Protein AF-0000000087478633 (afdb_homodimer)

pLDDT: mean 75.82, std 20.5, range [32.62, 98.19]

Organism: NCBI:txid62062

Secondary structure (DSSP, 8-state):
--HHHHHHHHHHHHHHHHHHHHHHHHHHH-----SHHHHHHHHHHTTTTS-SHHHHHHHH----TTTHHHHHHHHHHHHHHHHH-TTTS-HHHHHHHHHHHHHHHHS-HHHHHHHHHH--SSHHHHHHHHHHHHHHHHHHHHH-/--HHHHHHHHHHHHHHHHHHHHHHHHHHH-----SHHHHHHHHHHTTTTTHHHHHHHHHH----TTTHHHHHHHHHHHHHHHHH-TTTS-HHHHHHHHHHHHHHHHS-HHHHHHHHHH--SSHHHHHHHHHHHHHHHHHHHHH-

Sequence (288 aa):
MTGRDKDSEDWVARLAGLLQEETQKKSQLIRPQGLTNAFQTRVQGQMWTVDDKSRQDFLSLRYDTQKGARELGQRLDSAAKHWLRPDLRTAAQVEQCVAMDKFLSLLPKEAGAWVQKQQPRDMEEAISMAEHLSISAWRFLTWGMTGRDKDSEDWVARLAGLLQEETQKKSQLIRPQGLTNAFQTRVQGQMWTVDDKSRQDFLSLRYDTQKGARELGQRLDSAAKHWLRPDLRTAAQVEQCVAMDKFLSLLPKEAGAWVQKQQPRDMEEAISMAEHLSISAWRFLTWG

Structure (mmCIF, N/CA/C/O backbone):
data_AF-0000000087478633-model_v1
#
loop_
_entity.id
_entity.type
_entity.pdbx_description
1 polymer 'SCAN box domain-containing protein'
#
loop_
_atom_site.group_PDB
_atom_site.id
_atom_site.type_symbol
_atom_site.label_atom_id
_atom_site.label_alt_id
_atom_site.label_comp_id
_atom_site.label_asym_id
_atom_site.label_entity_id
_atom_site.label_seq_id
_atom_site.pdbx_PDB_ins_code
_atom_site.Cartn_x
_atom_site.Cartn_y
_atom_site.Cartn_z
_atom_site.occupancy
_atom_site.B_iso_or_equiv
_atom_site.auth_seq_id
_atom_site.auth_comp_id
_atom_site.auth_asym_id
_atom_site.auth_atom_id
_atom_site.pdbx_PDB_model_num
ATOM 1 N N . MET A 1 1 ? 32.156 19.516 7.059 1 33.47 1 MET A N 1
ATOM 2 C CA . MET A 1 1 ? 31.109 18.484 7.125 1 33.47 1 MET A CA 1
ATOM 3 C C . MET A 1 1 ? 30.141 18.766 8.266 1 33.47 1 MET A C 1
ATOM 5 O O . MET A 1 1 ? 29.219 17.969 8.516 1 33.47 1 MET A O 1
ATOM 9 N N . THR A 1 2 ? 30.484 19.516 9.227 1 48.25 2 THR A N 1
ATOM 10 C CA . THR A 1 2 ? 30.109 19.641 10.625 1 48.25 2 THR A CA 1
ATOM 11 C C . THR A 1 2 ? 28.797 20.406 10.766 1 48.25 2 THR A C 1
ATOM 13 O O . THR A 1 2 ? 27.984 20.109 11.656 1 48.25 2 THR A O 1
ATOM 16 N N . GLY A 1 3 ? 28.672 21.5 10.133 1 45.72 3 GLY A N 1
ATOM 17 C CA . GLY A 1 3 ? 27.672 22.516 10.43 1 45.72 3 GLY A CA 1
ATOM 18 C C . GLY A 1 3 ? 26.281 22.125 9.992 1 45.72 3 GLY A C 1
ATOM 19 O O . GLY A 1 3 ? 25.297 22.516 10.625 1 45.72 3 GLY A O 1
ATOM 20 N N . ARG A 1 4 ? 26.125 21.531 8.867 1 49.59 4 ARG A N 1
ATOM 21 C CA . ARG A 1 4 ? 24.812 21.234 8.305 1 49.59 4 ARG A CA 1
ATOM 22 C C . ARG A 1 4 ? 24.125 20.109 9.078 1 49.59 4 ARG A C 1
ATOM 24 O O . ARG A 1 4 ? 22.906 20.109 9.234 1 49.59 4 ARG A O 1
ATOM 31 N N . ASP A 1 5 ? 24.766 19.156 9.602 1 48.69 5 ASP A N 1
ATOM 32 C CA . ASP A 1 5 ? 24.219 18.031 10.359 1 48.69 5 ASP A CA 1
ATOM 33 C C . ASP A 1 5 ? 23.609 18.516 11.672 1 48.69 5 ASP A C 1
ATOM 35 O O . ASP A 1 5 ? 22.594 17.984 12.125 1 48.69 5 ASP A O 1
ATOM 39 N N . LYS A 1 6 ? 24.219 19.516 12.266 1 56.5 6 LYS A N 1
ATOM 40 C CA . LYS A 1 6 ? 23.781 20.047 13.555 1 56.5 6 LYS A CA 1
ATOM 41 C C . LYS A 1 6 ? 22.469 20.812 13.414 1 56.5 6 LYS A C 1
ATOM 43 O O . LYS A 1 6 ? 21.578 20.672 14.25 1 56.5 6 LYS A O 1
ATOM 48 N N . ASP A 1 7 ? 22.391 21.422 12.312 1 52.12 7 ASP A N 1
ATOM 49 C CA . ASP A 1 7 ? 21.188 22.203 12.031 1 52.12 7 ASP A CA 1
ATOM 50 C C . ASP A 1 7 ? 19.984 21.281 11.797 1 52.12 7 ASP A C 1
ATOM 52 O O . ASP A 1 7 ? 18.875 21.594 12.219 1 52.12 7 ASP A O 1
ATOM 56 N N . SER A 1 8 ? 20.281 20.109 11.312 1 52.75 8 SER A N 1
ATOM 57 C CA . SER A 1 8 ? 19.203 19.141 11.078 1 52.75 8 SER A CA 1
ATOM 58 C C . SER A 1 8 ? 18.734 18.516 12.391 1 52.75 8 SER A C 1
ATOM 60 O O . SER A 1 8 ? 17.531 18.297 12.586 1 52.75 8 SER A O 1
ATOM 62 N N . GLU A 1 9 ? 19.672 18.25 13.219 1 51.59 9 GLU A N 1
ATOM 63 C CA . GLU A 1 9 ? 19.344 17.688 14.523 1 51.59 9 GLU A CA 1
ATOM 64 C C . GLU A 1 9 ? 18.547 18.672 15.375 1 51.59 9 GLU A C 1
ATOM 66 O O . GLU A 1 9 ? 17.625 18.281 16.094 1 51.59 9 GLU A O 1
ATOM 71 N N . ASP A 1 10 ? 18.969 19.844 15.383 1 54.38 10 ASP A N 1
ATOM 72 C CA . ASP A 1 10 ? 18.281 20.875 16.156 1 54.38 10 ASP A CA 1
ATOM 73 C C . ASP A 1 10 ? 16.875 21.109 15.617 1 54.38 10 ASP A C 1
ATOM 75 O O . ASP A 1 10 ? 15.938 21.328 16.391 1 54.38 10 ASP A O 1
ATOM 79 N N . TRP A 1 11 ? 16.734 21 14.312 1 50.91 11 TRP A N 1
ATOM 80 C CA . TRP A 1 11 ? 15.414 21.109 13.695 1 50.91 11 TRP A CA 1
ATOM 81 C C . TRP A 1 11 ? 14.5 19.984 14.148 1 50.91 11 TRP A C 1
ATOM 83 O O . TRP A 1 11 ? 13.32 20.188 14.414 1 50.91 11 TRP A O 1
ATOM 93 N N . VAL A 1 12 ? 15.016 18.859 14.258 1 54.41 12 VAL A N 1
ATOM 94 C CA . VAL A 1 12 ? 14.266 17.688 14.703 1 54.41 12 VAL A CA 1
ATOM 95 C C . VAL A 1 12 ? 13.828 17.875 16.156 1 54.41 12 VAL A C 1
ATOM 97 O O . VAL A 1 12 ? 12.688 17.578 16.516 1 54.41 12 VAL A O 1
ATOM 100 N N . ALA A 1 13 ? 14.703 18.312 16.906 1 57.66 13 ALA A N 1
ATOM 101 C CA . ALA A 1 13 ? 14.398 18.531 18.312 1 57.66 13 ALA A CA 1
ATOM 102 C C . ALA A 1 13 ? 13.32 19.594 18.484 1 57.66 13 ALA A C 1
ATOM 104 O O . ALA A 1 13 ? 12.414 19.453 19.312 1 57.66 13 ALA A O 1
ATOM 105 N N . ARG A 1 14 ? 13.445 20.641 17.812 1 55.31 14 ARG A N 1
ATOM 106 C CA . ARG A 1 14 ? 12.477 21.719 17.906 1 55.31 14 ARG A CA 1
ATOM 107 C C . ARG A 1 14 ? 11.117 21.281 17.375 1 55.31 14 ARG A C 1
ATOM 109 O O . ARG A 1 14 ? 10.078 21.578 17.969 1 55.31 14 ARG A O 1
ATOM 116 N N . LEU A 1 15 ? 11.102 20.641 16.266 1 56.53 15 LEU A N 1
ATOM 117 C CA . LEU A 1 15 ? 9.867 20.094 15.734 1 56.53 15 LEU A CA 1
ATOM 118 C C . LEU A 1 15 ? 9.25 19.094 16.719 1 56.53 15 LEU A C 1
ATOM 120 O O . LEU A 1 15 ? 8.031 19.078 16.906 1 56.53 15 LEU A O 1
ATOM 124 N N . ALA A 1 16 ? 10.133 18.422 17.391 1 59.53 16 ALA A N 1
ATOM 125 C CA . ALA A 1 16 ? 9.664 17.531 18.453 1 59.53 16 ALA A CA 1
ATOM 126 C C . ALA A 1 16 ? 8.945 18.297 19.547 1 59.53 16 ALA A C 1
ATOM 128 O O . ALA A 1 16 ? 7.902 17.875 20.047 1 59.53 16 ALA A O 1
ATOM 129 N N . GLY A 1 17 ? 9.578 19.406 19.938 1 56.28 17 GLY A N 1
ATOM 130 C CA . GLY A 1 17 ? 8.93 20.234 20.938 1 56.28 17 GLY A CA 1
ATOM 131 C C . GLY A 1 17 ? 7.582 20.766 20.484 1 56.28 17 GLY A C 1
ATOM 132 O O . GLY A 1 17 ? 6.613 20.734 21.25 1 56.28 17 GLY A O 1
ATOM 133 N N . LEU A 1 18 ? 7.516 21.172 19.359 1 57.5 18 LEU A N 1
ATOM 134 C CA . LEU A 1 18 ? 6.285 21.719 18.812 1 57.5 18 LEU A CA 1
ATOM 135 C C . LEU A 1 18 ? 5.227 20.641 18.641 1 57.5 18 LEU A C 1
ATOM 137 O O . LEU A 1 18 ? 4.051 20.859 18.938 1 57.5 18 LEU A O 1
ATOM 141 N N . LEU A 1 19 ? 5.668 19.516 18.328 1 58.59 19 LEU A N 1
ATOM 142 C CA . LEU A 1 19 ? 4.797 18.359 18.156 1 58.59 19 LEU A CA 1
ATOM 143 C C . LEU A 1 19 ? 4.184 17.922 19.484 1 58.59 19 LEU A C 1
ATOM 145 O O . LEU A 1 19 ? 3.012 17.547 19.531 1 58.59 19 LEU A O 1
ATOM 149 N N . GLN A 1 20 ? 5.012 18.016 20.438 1 58.88 20 GLN A N 1
ATOM 150 C CA . GLN A 1 20 ? 4.535 17.703 21.781 1 58.88 20 GLN A CA 1
ATOM 151 C C . GLN A 1 20 ? 3.457 18.688 22.219 1 58.88 20 GLN A C 1
ATOM 153 O O . GLN A 1 20 ? 2.461 18.297 22.828 1 58.88 20 GLN A O 1
ATOM 158 N N . GLU A 1 21 ? 3.586 19.938 21.891 1 57.41 21 GLU A N 1
ATOM 159 C CA . GLU A 1 21 ? 2.607 20.953 22.266 1 57.41 21 GLU A CA 1
ATOM 160 C C . GLU A 1 21 ? 1.298 20.766 21.5 1 57.41 21 GLU A C 1
ATOM 162 O O . GLU A 1 21 ? 0.216 20.875 22.078 1 57.41 21 GLU A O 1
ATOM 167 N N . GLU A 1 22 ? 1.353 20.516 20.344 1 56.22 22 GLU A N 1
ATOM 168 C CA . GLU A 1 22 ? 0.146 20.359 19.531 1 56.22 22 GLU A CA 1
ATOM 169 C C . GLU A 1 22 ? -0.632 19.109 19.938 1 56.22 22 GLU A C 1
ATOM 171 O O . GLU A 1 22 ? -1.865 19.109 19.922 1 56.22 22 GLU A O 1
ATOM 176 N N . THR A 1 23 ? 0.045 18.016 20.203 1 56.75 23 THR A N 1
ATOM 177 C CA . THR A 1 23 ? -0.6 16.812 20.719 1 56.75 23 THR A CA 1
ATOM 178 C C . THR A 1 23 ? -1.382 17.141 21.984 1 56.75 23 THR A C 1
ATOM 180 O O . THR A 1 23 ? -2.479 16.609 22.203 1 56.75 23 THR A O 1
ATOM 183 N N . GLN A 1 24 ? -0.908 17.953 22.781 1 53.5 24 GLN A N 1
ATOM 184 C CA . GLN A 1 24 ? -1.543 18.344 24.031 1 53.5 24 GLN A CA 1
ATOM 185 C C . GLN A 1 24 ? -2.822 19.141 23.781 1 53.5 24 GLN A C 1
ATOM 187 O O . GLN A 1 24 ? -3.811 18.984 24.5 1 53.5 24 GLN A O 1
ATOM 192 N N . LYS A 1 25 ? -2.869 19.922 22.844 1 52.16 25 LYS A N 1
ATOM 193 C CA . LYS A 1 25 ? -4.062 20.719 22.562 1 52.16 25 LYS A CA 1
ATOM 194 C C . LYS A 1 25 ? -5.199 19.828 22.047 1 52.16 25 LYS A C 1
ATOM 196 O O . LYS A 1 25 ? -6.359 20.031 22.406 1 52.16 25 LYS A O 1
ATOM 201 N N . LYS A 1 26 ? -5 19.016 21.125 1 52.59 26 LYS A N 1
ATOM 202 C CA . LYS A 1 26 ? -6.043 18.156 20.562 1 52.59 26 LYS A CA 1
ATOM 203 C C . LYS A 1 26 ? -6.59 17.203 21.609 1 52.59 26 LYS A C 1
ATOM 205 O O . LYS A 1 26 ? -7.773 16.859 21.594 1 52.59 26 LYS A O 1
ATOM 210 N N . SER A 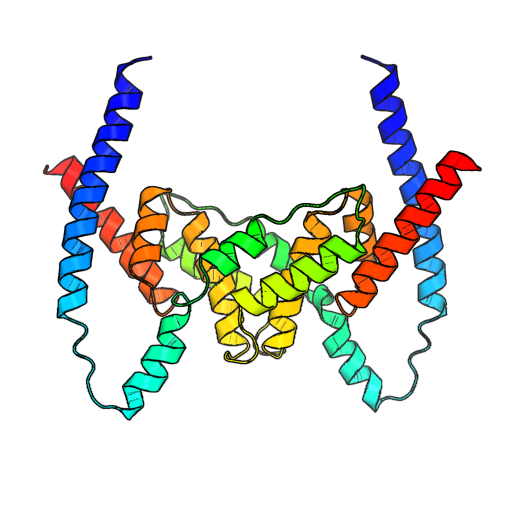1 27 ? -5.793 16.656 22.438 1 50.19 27 SER A N 1
ATOM 211 C CA . SER A 1 27 ? -6.289 15.805 23.516 1 50.19 27 SER A CA 1
ATOM 212 C C . SER A 1 27 ? -7.367 16.516 24.328 1 50.19 27 SER A C 1
ATOM 214 O O . SER A 1 27 ? -8.25 15.859 24.891 1 50.19 27 SER A O 1
ATOM 216 N N . GLN A 1 28 ? -7.336 17.797 24.359 1 45.91 28 GLN A N 1
ATOM 217 C CA . GLN A 1 28 ? -8.328 18.531 25.141 1 45.91 28 GLN A CA 1
ATOM 218 C C . GLN A 1 28 ? -9.617 18.719 24.344 1 45.91 28 GLN A C 1
ATOM 220 O O . GLN A 1 28 ? -10.695 18.844 24.938 1 45.91 28 GLN A O 1
ATOM 225 N N . LEU A 1 29 ? -9.523 18.875 23.078 1 42.16 29 LEU A N 1
ATOM 226 C CA . LEU A 1 29 ? -10.711 19.172 22.281 1 42.16 29 LEU A CA 1
ATOM 227 C C . LEU A 1 29 ? -11.555 17.922 22.078 1 42.16 29 LEU A C 1
ATOM 229 O O . LEU A 1 29 ? -12.672 18 21.562 1 42.16 29 LEU A O 1
ATOM 233 N N . ILE A 1 30 ? -10.969 16.844 22.031 1 43.5 30 ILE A N 1
ATOM 234 C CA . ILE A 1 30 ? -11.812 15.695 21.75 1 43.5 30 ILE A CA 1
ATOM 235 C C . ILE A 1 30 ? -12.664 15.367 22.984 1 43.5 30 ILE A C 1
ATOM 237 O O . ILE A 1 30 ? -12.172 14.766 23.938 1 43.5 30 ILE A O 1
ATOM 241 N N . ARG A 1 31 ? -13.562 16.234 23.328 1 37.38 31 ARG A N 1
ATOM 242 C CA . ARG A 1 31 ? -14.648 15.812 24.203 1 37.38 31 ARG A CA 1
ATOM 243 C C . ARG A 1 31 ? -15.516 14.758 23.516 1 37.38 31 ARG A C 1
ATOM 245 O O . ARG A 1 31 ? -16.047 14.992 22.422 1 37.38 31 ARG A O 1
ATOM 252 N N . PRO A 1 32 ? -15.375 13.352 23.797 1 39.88 32 PRO A N 1
ATOM 253 C CA . PRO A 1 32 ? -16.359 12.391 23.297 1 39.88 32 PRO A CA 1
ATOM 254 C C . PRO A 1 32 ? -17.797 12.828 23.562 1 39.88 32 PRO A C 1
ATOM 256 O O . PRO A 1 32 ? -18.172 13.07 24.703 1 39.88 32 PRO A O 1
ATOM 259 N N . GLN A 1 33 ? -18.469 13.555 22.781 1 40.56 33 GLN A N 1
ATOM 260 C CA . GLN A 1 33 ? -19.906 13.602 23.016 1 40.56 33 GLN A CA 1
ATOM 261 C C . GLN A 1 33 ? -20.469 12.211 23.297 1 40.56 33 GLN A C 1
ATOM 263 O O . GLN A 1 33 ? -19.734 11.227 23.281 1 40.56 33 GLN A O 1
ATOM 268 N N . GLY A 1 34 ? -22 11.867 22.766 1 40.31 34 GLY A N 1
ATOM 269 C CA . GLY A 1 34 ? -22.844 10.719 23.094 1 40.31 34 GLY A CA 1
ATOM 270 C C . GLY A 1 34 ? -22.25 9.398 22.641 1 40.31 34 GLY A C 1
ATOM 271 O O . GLY A 1 34 ? -21.344 9.375 21.812 1 40.31 34 GLY A O 1
ATOM 272 N N . LEU A 1 35 ? -22.594 8.219 23.375 1 40.56 35 LEU A N 1
ATOM 273 C CA . LEU A 1 35 ? -22.219 6.812 23.297 1 40.56 35 LEU A CA 1
ATOM 274 C C . LEU A 1 35 ? -22.25 6.332 21.844 1 40.56 35 LEU A C 1
ATOM 276 O O . LEU A 1 35 ? -21.438 5.496 21.453 1 40.56 35 LEU A O 1
ATOM 280 N N . THR A 1 36 ? -23.375 6.551 21.172 1 45.41 36 THR A N 1
ATOM 281 C CA . THR A 1 36 ? -23.641 6.02 19.844 1 45.41 36 THR A CA 1
ATOM 282 C C . THR A 1 36 ? -22.609 6.5 18.828 1 45.41 36 THR A C 1
ATOM 284 O O . THR A 1 36 ? -22.188 5.75 17.953 1 45.41 36 THR A O 1
ATOM 287 N N . ASN A 1 37 ? -22.266 7.734 18.812 1 43.47 37 ASN A N 1
ATOM 288 C CA . ASN A 1 37 ? -21.312 8.359 17.922 1 43.47 37 ASN A CA 1
ATOM 289 C C . ASN A 1 37 ? -19.875 7.973 18.266 1 43.47 37 ASN A C 1
ATOM 291 O O . ASN A 1 37 ? -18.953 8.25 17.5 1 43.47 37 ASN A O 1
ATOM 295 N N . ALA A 1 38 ? -19.656 7.559 19.453 1 42.28 38 ALA A N 1
ATOM 296 C CA . ALA A 1 38 ? -18.359 7.121 19.969 1 42.28 38 ALA A CA 1
ATOM 297 C C . ALA A 1 38 ? -17.922 5.836 19.281 1 42.28 38 ALA A C 1
ATOM 299 O O . ALA A 1 38 ? -16.719 5.648 19.016 1 42.28 38 ALA A O 1
ATOM 300 N N . PHE A 1 39 ? -18.859 4.859 19.234 1 45.09 39 PHE A N 1
ATOM 301 C CA . PHE A 1 39 ? -18.5 3.627 18.547 1 45.09 39 PHE A CA 1
ATOM 302 C C . PHE A 1 39 ? -18.062 3.918 17.109 1 45.09 39 PHE A C 1
ATOM 304 O O . PHE A 1 39 ? -17.109 3.309 16.609 1 45.09 39 PHE A O 1
ATOM 311 N N . GLN A 1 40 ? -18.922 4.699 16.422 1 48.69 40 GLN A N 1
ATOM 312 C CA . GLN A 1 40 ? -18.578 5.023 15.039 1 48.69 40 GLN A CA 1
ATOM 313 C C . GLN A 1 40 ? -17.234 5.762 14.969 1 48.69 40 GLN A C 1
ATOM 315 O O . GLN A 1 40 ? -16.438 5.523 14.062 1 48.69 40 GLN A O 1
ATOM 320 N N . THR A 1 41 ? -17.078 6.707 15.844 1 48.34 41 THR A N 1
ATOM 321 C CA . THR A 1 41 ? -15.82 7.445 15.938 1 48.34 41 THR A CA 1
ATOM 322 C C . THR A 1 41 ? -14.664 6.504 16.25 1 48.34 41 THR A C 1
ATOM 324 O O . THR A 1 41 ? -13.547 6.699 15.758 1 48.34 41 THR A O 1
ATOM 327 N N . ARG A 1 42 ? -14.906 5.637 17.219 1 47.56 42 ARG A N 1
ATOM 328 C CA . ARG A 1 42 ? -13.828 4.695 17.516 1 47.56 42 ARG A CA 1
ATOM 329 C C . ARG A 1 42 ? -13.469 3.873 16.281 1 47.56 42 ARG A C 1
ATOM 331 O O . ARG A 1 42 ? -12.289 3.621 16.016 1 47.56 42 ARG A O 1
ATOM 338 N N . VAL A 1 43 ? -14.547 3.299 15.648 1 49.59 43 VAL A N 1
ATOM 339 C CA . VAL A 1 43 ? -14.281 2.438 14.5 1 49.59 43 VAL A CA 1
ATOM 340 C C . VAL A 1 43 ? -13.641 3.252 13.383 1 49.59 43 VAL A C 1
ATOM 342 O O . VAL A 1 43 ? -12.703 2.789 12.727 1 49.59 43 VAL A O 1
ATOM 345 N N . GLN A 1 44 ? -14.375 4.355 13.023 1 50.91 44 GLN A N 1
ATOM 346 C CA . GLN A 1 44 ? -13.805 5.215 11.992 1 50.91 44 GLN A CA 1
ATOM 347 C C . GLN A 1 44 ? -12.391 5.656 12.375 1 50.91 44 GLN A C 1
ATOM 349 O O . GLN A 1 44 ? -11.508 5.738 11.516 1 50.91 44 GLN A O 1
ATOM 354 N N . GLY A 1 45 ? -12.242 6.117 13.656 1 50.94 45 GLY A N 1
ATOM 355 C CA . GLY A 1 45 ? -10.984 6.711 14.102 1 50.94 45 GLY A CA 1
ATOM 356 C C . GLY A 1 45 ? -9.82 5.746 14.047 1 50.94 45 GLY A C 1
ATOM 357 O O . GLY A 1 45 ? -8.664 6.145 14.227 1 50.94 45 GLY A O 1
ATOM 358 N N . GLN A 1 46 ? -10.156 4.449 14.156 1 54.91 46 GLN A N 1
ATOM 359 C CA . GLN A 1 46 ? -9.094 3.494 14.43 1 54.91 46 GLN A CA 1
ATOM 360 C C . GLN A 1 46 ? -8.32 3.148 13.156 1 54.91 46 GLN A C 1
ATOM 362 O O . GLN A 1 46 ? -7.531 2.205 13.141 1 54.91 46 GLN A O 1
ATOM 367 N N . MET A 1 47 ? -8.578 3.99 12.156 1 60.84 47 MET A N 1
ATOM 368 C CA . MET A 1 47 ? -7.793 3.596 10.992 1 60.84 47 MET A CA 1
ATOM 369 C C . MET A 1 47 ? -6.391 3.152 11.398 1 60.84 47 MET A C 1
ATOM 371 O O . MET A 1 47 ? -5.809 2.268 10.773 1 60.84 47 MET A O 1
ATOM 375 N N . TRP A 1 48 ? -5.961 3.777 12.633 1 56.31 48 TRP A N 1
ATOM 376 C CA . TRP A 1 48 ? -4.574 3.535 13.016 1 56.31 48 TRP A CA 1
ATOM 377 C C . TRP A 1 48 ? -4.504 2.66 14.266 1 56.31 48 TRP A C 1
ATOM 379 O O . TRP A 1 48 ? -3.416 2.256 14.688 1 56.31 48 TRP A O 1
ATOM 389 N N . THR A 1 49 ? -5.551 2.791 15.227 1 53.38 49 THR A N 1
ATOM 390 C CA . THR A 1 49 ? -5.312 2.127 16.5 1 53.38 49 THR A CA 1
ATOM 391 C C . THR A 1 49 ? -4.602 0.792 16.297 1 53.38 49 THR A C 1
ATOM 393 O O . THR A 1 49 ? -3.787 0.378 17.125 1 53.38 49 THR A O 1
ATOM 396 N N . VAL A 1 50 ? -5.172 0.225 15.883 1 52.44 50 VAL A N 1
ATOM 397 C CA . VAL A 1 50 ? -4.555 -1.097 15.844 1 52.44 50 VAL A CA 1
ATOM 398 C C . VAL A 1 50 ? -3.062 -0.961 15.555 1 52.44 50 VAL A C 1
ATOM 400 O O . VAL A 1 50 ? -2.229 -1.467 16.312 1 52.44 50 VAL A O 1
ATOM 403 N N . ASP A 1 51 ? -2.547 -0.963 14.211 1 57.78 51 ASP A N 1
ATOM 404 C CA . ASP A 1 51 ? -1.83 -1.907 13.359 1 57.78 51 ASP A CA 1
ATOM 405 C C . ASP A 1 51 ? -0.478 -1.343 12.93 1 57.78 51 ASP A C 1
ATOM 407 O O . ASP A 1 51 ? -0.374 -0.687 11.891 1 57.78 51 ASP A O 1
ATOM 411 N N . ASP A 1 52 ? 0.057 -0.506 13.922 1 75.56 52 ASP A N 1
ATOM 412 C CA . ASP A 1 52 ? 1.36 -0.151 13.375 1 75.56 52 ASP A CA 1
ATOM 413 C C . ASP A 1 52 ? 2.238 -1.389 13.195 1 75.56 52 ASP A C 1
ATOM 415 O O . ASP A 1 52 ? 2.914 -1.537 12.18 1 75.56 52 ASP A O 1
ATOM 419 N N . LYS A 1 53 ? 2.131 -2.109 14.344 1 84.94 53 LYS A N 1
ATOM 420 C CA . LYS A 1 53 ? 2.951 -3.314 14.25 1 84.94 53 LYS A CA 1
ATOM 421 C C . LYS A 1 53 ? 2.525 -4.18 13.062 1 84.94 53 LYS A C 1
ATOM 423 O O . LYS A 1 53 ? 3.371 -4.684 12.32 1 84.94 53 LYS A O 1
ATOM 428 N N . SER A 1 54 ? 1.203 -4.324 12.953 1 90.19 54 SER A N 1
ATOM 429 C CA . SER A 1 54 ? 0.719 -5.148 11.852 1 90.19 54 SER A CA 1
ATOM 430 C C . SER A 1 54 ? 1.09 -4.539 10.5 1 90.19 54 SER A C 1
ATOM 432 O O . SER A 1 54 ? 1.44 -5.258 9.562 1 90.19 54 SER A O 1
ATOM 434 N N . ARG A 1 55 ? 1.021 -3.264 10.539 1 91.94 55 ARG A N 1
ATOM 435 C CA . ARG A 1 55 ? 1.44 -2.541 9.344 1 91.94 55 ARG A CA 1
ATOM 436 C C . ARG A 1 55 ? 2.924 -2.758 9.062 1 91.94 55 ARG A C 1
ATOM 438 O O . ARG A 1 55 ? 3.311 -3.041 7.926 1 91.94 55 ARG A O 1
ATOM 445 N N . GLN A 1 56 ? 3.711 -2.645 10.078 1 91.06 56 GLN A N 1
ATOM 446 C CA . GLN A 1 56 ? 5.148 -2.859 9.945 1 91.06 56 GLN A CA 1
ATOM 447 C C . GLN A 1 56 ? 5.457 -4.301 9.547 1 91.06 56 GLN A C 1
ATOM 449 O O . GLN A 1 56 ? 6.387 -4.547 8.773 1 91.06 56 GLN A O 1
ATOM 454 N N . ASP A 1 57 ? 4.727 -5.215 10.094 1 93.81 57 ASP A N 1
ATOM 455 C CA . ASP A 1 57 ? 4.887 -6.617 9.719 1 93.81 57 ASP A CA 1
ATOM 456 C C . ASP A 1 57 ? 4.66 -6.809 8.219 1 93.81 57 ASP A C 1
ATOM 458 O O . ASP A 1 57 ? 5.434 -7.504 7.555 1 93.81 57 ASP A O 1
ATOM 462 N N . PHE A 1 58 ? 3.646 -6.172 7.77 1 95.94 58 PHE A N 1
ATOM 463 C CA . PHE A 1 58 ? 3.324 -6.27 6.352 1 95.94 58 PHE A CA 1
ATOM 464 C C . PHE A 1 58 ? 4.418 -5.629 5.504 1 95.94 58 PHE A C 1
ATOM 466 O O . PHE A 1 58 ? 4.863 -6.211 4.512 1 95.94 58 PHE A O 1
ATOM 473 N N . LEU A 1 59 ? 4.879 -4.5 5.906 1 94.31 59 LEU A N 1
ATOM 474 C CA . LEU A 1 59 ? 5.836 -3.727 5.129 1 94.31 59 LEU A CA 1
ATOM 475 C C . LEU A 1 59 ? 7.215 -4.379 5.16 1 94.31 59 LEU A C 1
ATOM 477 O O . LEU A 1 59 ? 7.988 -4.254 4.207 1 94.31 59 LEU A O 1
ATOM 481 N N . SER A 1 60 ? 7.477 -5.109 6.137 1 95.94 60 SER A N 1
ATOM 482 C CA . SER A 1 60 ? 8.828 -5.613 6.359 1 95.94 60 SER A CA 1
ATOM 483 C C . SER A 1 60 ? 9.039 -6.961 5.684 1 95.94 60 SER A C 1
ATOM 485 O O . SER A 1 60 ? 10.164 -7.465 5.621 1 95.94 60 SER A O 1
ATOM 487 N N . LEU A 1 61 ? 8.047 -7.52 5.176 1 97.5 61 LEU A N 1
ATOM 488 C CA . LEU A 1 61 ? 8.172 -8.828 4.539 1 97.5 61 LEU A CA 1
ATOM 489 C C . LEU A 1 61 ? 9.062 -8.742 3.307 1 97.5 61 LEU A C 1
ATOM 491 O O . LEU A 1 61 ? 9.07 -7.734 2.6 1 97.5 61 LEU A O 1
ATOM 495 N N . ARG A 1 62 ? 9.781 -9.828 3.154 1 97.38 62 ARG A N 1
ATOM 496 C CA . ARG A 1 62 ? 10.695 -9.953 2.023 1 97.38 62 ARG A CA 1
ATOM 497 C C . ARG A 1 62 ? 10.617 -11.344 1.407 1 97.38 62 ARG A C 1
ATOM 499 O O . ARG A 1 62 ? 10.234 -12.305 2.078 1 97.38 62 ARG A O 1
ATOM 506 N N . TYR A 1 63 ? 11.023 -11.328 0.249 1 96.62 63 TYR A N 1
ATOM 507 C CA . TYR A 1 63 ? 11.07 -12.617 -0.431 1 96.62 63 TYR A CA 1
ATOM 508 C C . TYR A 1 63 ? 12.297 -13.414 -0.004 1 96.62 63 TYR A C 1
ATOM 510 O O . TYR A 1 63 ? 13.414 -12.891 0.002 1 96.62 63 TYR A O 1
ATOM 518 N N . ASP A 1 64 ? 12.125 -14.625 0.38 1 94.19 64 ASP A N 1
ATOM 519 C CA . ASP A 1 64 ? 13.164 -15.602 0.693 1 94.19 64 ASP A CA 1
ATOM 520 C C . ASP A 1 64 ? 13.195 -16.719 -0.342 1 94.19 64 ASP A C 1
ATOM 522 O O . ASP A 1 64 ? 12.266 -17.531 -0.42 1 94.19 64 ASP A O 1
ATOM 526 N N . THR A 1 65 ? 14.273 -16.781 -1.018 1 88.38 65 THR A N 1
ATOM 527 C CA . THR A 1 65 ? 14.391 -17.734 -2.111 1 88.38 65 THR A CA 1
ATOM 528 C C . THR A 1 65 ? 14.352 -19.172 -1.584 1 88.38 65 THR A C 1
ATOM 530 O O . THR A 1 65 ? 13.938 -20.094 -2.297 1 88.38 65 THR A O 1
ATOM 533 N N . GLN A 1 66 ? 14.766 -19.359 -0.418 1 91.94 66 GLN A N 1
ATOM 534 C CA . GLN A 1 66 ? 14.797 -20.688 0.173 1 91.94 66 GLN A CA 1
ATOM 535 C C . GLN A 1 66 ? 13.391 -21.141 0.574 1 91.94 66 GLN A C 1
ATOM 537 O O . GLN A 1 66 ? 13.078 -22.328 0.515 1 91.94 66 GLN A O 1
ATOM 542 N N . LYS A 1 67 ? 12.516 -20.312 1.015 1 93.94 67 LYS A N 1
ATOM 543 C CA . LYS A 1 67 ? 11.156 -20.625 1.448 1 93.94 67 LYS A CA 1
ATOM 544 C C . LYS A 1 67 ? 10.18 -20.594 0.275 1 93.94 67 LYS A C 1
ATOM 546 O O . LYS A 1 67 ? 9.188 -21.328 0.259 1 93.94 67 LYS A O 1
ATOM 551 N N . GLY A 1 68 ? 10.406 -19.688 -0.662 1 93.38 68 GLY A N 1
ATOM 552 C CA . GLY A 1 68 ? 9.664 -19.703 -1.911 1 93.38 68 GLY A CA 1
ATOM 553 C C . GLY A 1 68 ? 8.484 -18.734 -1.91 1 93.38 68 GLY A C 1
ATOM 554 O O . GLY A 1 68 ? 8.242 -18.047 -0.917 1 93.38 68 GLY A O 1
ATOM 555 N N . ALA A 1 69 ? 7.785 -18.766 -2.969 1 96 69 ALA A N 1
ATOM 556 C CA . ALA A 1 69 ? 6.707 -17.812 -3.227 1 96 69 ALA A CA 1
ATOM 557 C C . ALA A 1 69 ? 5.484 -18.125 -2.373 1 96 69 ALA A C 1
ATOM 559 O O . ALA A 1 69 ? 4.746 -17.219 -1.973 1 96 69 ALA A O 1
ATOM 560 N N . ARG A 1 70 ? 5.23 -19.375 -2.111 1 96.88 70 ARG A N 1
ATOM 561 C CA . ARG A 1 70 ? 4.066 -19.766 -1.329 1 96.88 70 ARG A CA 1
ATOM 562 C C . ARG A 1 70 ? 4.137 -19.203 0.086 1 96.88 70 ARG A C 1
ATOM 564 O O . ARG A 1 70 ? 3.158 -18.641 0.587 1 96.88 70 ARG A O 1
ATOM 571 N N . GLU A 1 71 ? 5.266 -19.328 0.684 1 97.31 71 GLU A N 1
ATOM 572 C CA . GLU A 1 71 ? 5.457 -18.781 2.025 1 97.31 71 GLU A CA 1
ATOM 573 C C . GLU A 1 71 ? 5.277 -17.266 2.039 1 97.31 71 GLU A C 1
ATOM 575 O O . GLU A 1 71 ? 4.598 -16.734 2.912 1 97.31 71 GLU A O 1
ATOM 580 N N . LEU A 1 72 ? 5.914 -16.641 1.094 1 97.88 72 LEU A N 1
ATOM 581 C CA . LEU A 1 72 ? 5.793 -15.188 0.991 1 97.88 72 LEU A CA 1
ATOM 582 C C . LEU A 1 72 ? 4.332 -14.773 0.846 1 97.88 72 LEU A C 1
ATOM 584 O O . LEU A 1 72 ? 3.854 -13.914 1.584 1 97.88 72 LEU A O 1
ATOM 588 N N . GLY A 1 73 ? 3.611 -15.375 -0.091 1 98.19 73 GLY A N 1
ATOM 589 C CA . GLY A 1 73 ? 2.229 -15.008 -0.355 1 98.19 73 GLY A CA 1
ATOM 590 C C . GLY A 1 73 ? 1.314 -15.234 0.835 1 98.19 73 GLY A C 1
ATOM 591 O O . GLY A 1 73 ? 0.449 -14.406 1.124 1 98.19 73 GLY A O 1
ATOM 592 N N . GLN A 1 74 ? 1.474 -16.297 1.53 1 97.81 74 GLN A N 1
ATOM 593 C CA . GLN A 1 74 ? 0.667 -16.609 2.703 1 97.81 74 GLN A CA 1
ATOM 594 C C . GLN A 1 74 ? 0.932 -15.633 3.838 1 97.81 74 GLN A C 1
ATOM 596 O O . GLN A 1 74 ? 0.001 -15.188 4.512 1 97.81 74 GLN A O 1
ATOM 601 N N . ARG A 1 75 ? 2.186 -15.328 4.039 1 97.81 75 ARG A N 1
ATOM 602 C CA . ARG A 1 75 ? 2.547 -14.375 5.082 1 97.81 75 ARG A CA 1
ATOM 603 C C . ARG A 1 75 ? 2.021 -12.984 4.758 1 97.81 75 ARG A C 1
ATOM 605 O O . ARG A 1 75 ? 1.529 -12.273 5.637 1 97.81 75 ARG A O 1
ATOM 612 N N . LEU A 1 76 ? 2.115 -12.625 3.508 1 98.06 76 LEU A N 1
ATOM 613 C CA . LEU A 1 76 ? 1.607 -11.328 3.088 1 98.06 76 LEU A CA 1
ATOM 614 C C . LEU A 1 76 ? 0.091 -11.258 3.242 1 98.06 76 LEU A C 1
ATOM 616 O O . LEU A 1 76 ? -0.446 -10.242 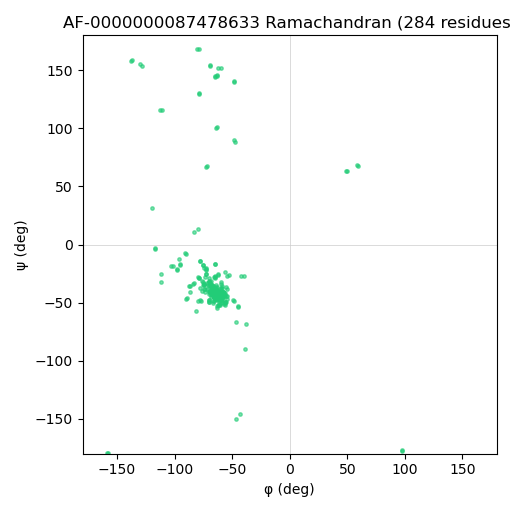3.688 1 98.06 76 LEU A O 1
ATOM 620 N N . ASP A 1 77 ? -0.539 -12.328 2.885 1 96.56 77 ASP A N 1
ATOM 621 C CA . ASP A 1 77 ? -1.99 -12.398 3.02 1 96.56 77 ASP A CA 1
ATOM 622 C C . ASP A 1 77 ? -2.418 -12.219 4.473 1 96.56 77 ASP A C 1
ATOM 624 O O . ASP A 1 77 ? -3.322 -11.43 4.766 1 96.56 77 ASP A O 1
ATOM 628 N N . SER A 1 78 ? -1.785 -12.914 5.32 1 96.44 78 SER A N 1
ATOM 629 C CA . SER A 1 78 ? -2.084 -12.828 6.746 1 96.44 78 SER A CA 1
ATOM 630 C C . SER A 1 78 ? -1.758 -11.438 7.293 1 96.44 78 SER A C 1
ATOM 632 O O . SER A 1 78 ? -2.559 -10.852 8.023 1 96.44 78 SER A O 1
ATOM 634 N N . ALA A 1 79 ? -0.594 -10.953 6.938 1 96.25 79 ALA A N 1
ATOM 635 C CA . ALA A 1 79 ? -0.164 -9.648 7.43 1 96.25 79 ALA A CA 1
ATOM 636 C C . ALA A 1 79 ? -1.08 -8.539 6.922 1 96.25 79 ALA A C 1
ATOM 638 O O . ALA A 1 79 ? -1.385 -7.594 7.648 1 96.25 79 ALA A O 1
ATOM 639 N N . ALA A 1 80 ? -1.481 -8.633 5.699 1 96.56 80 ALA A N 1
ATOM 640 C CA . ALA A 1 80 ? -2.389 -7.637 5.133 1 96.56 80 ALA A CA 1
ATOM 641 C C . ALA A 1 80 ? -3.73 -7.641 5.855 1 96.56 80 ALA A C 1
ATOM 643 O O . ALA A 1 80 ? -4.289 -6.582 6.148 1 96.56 80 ALA A O 1
ATOM 644 N N . LYS A 1 81 ? -4.273 -8.766 6.164 1 95.44 81 LYS A N 1
ATOM 645 C CA . LYS A 1 81 ? -5.539 -8.875 6.883 1 95.44 81 LYS A CA 1
ATOM 646 C C . LYS A 1 81 ? -5.441 -8.25 8.266 1 95.44 81 LYS A C 1
ATOM 648 O O . LYS A 1 81 ? -6.379 -7.594 8.727 1 95.44 81 LYS A O 1
ATOM 653 N N . HIS A 1 82 ? -4.332 -8.492 8.922 1 93.31 82 HIS A N 1
ATOM 654 C CA . HIS A 1 82 ? -4.125 -7.926 10.25 1 93.31 82 HIS A CA 1
ATOM 655 C C . HIS A 1 82 ? -3.961 -6.41 10.188 1 93.31 82 HIS A C 1
ATOM 657 O O . HIS A 1 82 ? -4.422 -5.695 11.078 1 93.31 82 HIS A O 1
ATOM 663 N N . TRP A 1 83 ? -3.357 -5.984 9.148 1 93.62 83 TRP A N 1
ATOM 664 C CA . TRP A 1 83 ? -3.113 -4.555 8.977 1 93.62 83 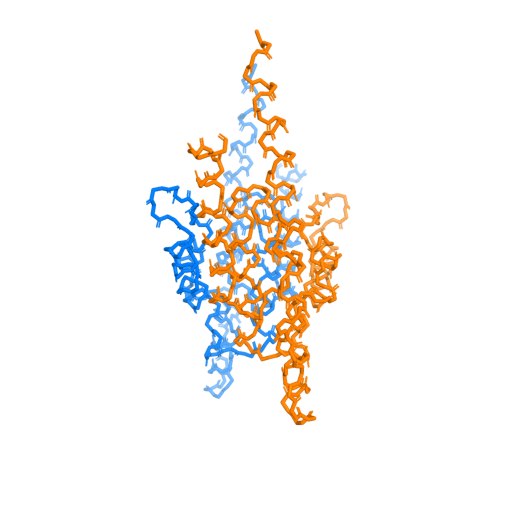TRP A CA 1
ATOM 665 C C . TRP A 1 83 ? -4.383 -3.834 8.539 1 93.62 83 TRP A C 1
ATOM 667 O O . TRP A 1 83 ? -4.801 -2.859 9.172 1 93.62 83 TRP A O 1
ATOM 677 N N . LEU A 1 84 ? -5.086 -4.316 7.555 1 93.81 84 LEU A N 1
ATOM 678 C CA . LEU A 1 84 ? -6.148 -3.568 6.887 1 93.81 84 LEU A CA 1
ATOM 679 C C . LEU A 1 84 ? -7.516 -3.951 7.445 1 93.81 84 LEU A C 1
ATOM 681 O O . LEU A 1 84 ? -8.492 -3.227 7.254 1 93.81 84 LEU A O 1
ATOM 685 N N . ARG A 1 85 ? -7.625 -5.043 8.039 1 92.31 85 ARG A N 1
ATOM 686 C CA . ARG A 1 85 ? -8.805 -5.52 8.75 1 92.31 85 ARG A CA 1
ATOM 687 C C . ARG A 1 85 ? -10.062 -5.363 7.898 1 92.31 85 ARG A C 1
ATOM 689 O O . ARG A 1 85 ? -11.031 -4.738 8.328 1 92.31 85 ARG A O 1
ATOM 696 N N . PRO A 1 86 ? -10.062 -6.09 6.781 1 93 86 PRO A N 1
ATOM 697 C CA . PRO A 1 86 ? -11.234 -5.98 5.898 1 93 86 PRO A CA 1
ATOM 698 C C . PRO A 1 86 ? -12.508 -6.508 6.539 1 93 86 PRO A C 1
ATOM 700 O O . PRO A 1 86 ? -13.609 -6.184 6.09 1 93 86 PRO A O 1
ATOM 703 N N . ASP A 1 87 ? -12.398 -7.262 7.578 1 92.31 87 ASP A N 1
ATOM 704 C CA . ASP A 1 87 ? -13.562 -7.816 8.273 1 92.31 87 ASP A CA 1
ATOM 705 C C . ASP A 1 87 ? -14.258 -6.75 9.117 1 92.31 87 ASP A C 1
ATOM 707 O O . ASP A 1 87 ? -15.422 -6.906 9.492 1 92.31 87 ASP A O 1
ATOM 711 N N . LEU A 1 88 ? -13.609 -5.684 9.406 1 88.81 88 LEU A N 1
ATOM 712 C CA . LEU A 1 88 ? -14.133 -4.664 10.312 1 88.81 88 LEU A CA 1
ATOM 713 C C . LEU A 1 88 ? -14.328 -3.338 9.586 1 88.81 88 LEU A C 1
ATOM 715 O O . LEU A 1 88 ? -14.867 -2.389 10.156 1 88.81 88 LEU A O 1
ATOM 719 N N . ARG A 1 89 ? -13.891 -3.373 8.289 1 89.75 89 ARG A N 1
ATOM 720 C CA . ARG A 1 89 ? -13.898 -2.115 7.547 1 89.75 89 ARG A CA 1
ATOM 721 C C . ARG A 1 89 ? -14.625 -2.271 6.211 1 89.75 89 ARG A C 1
ATOM 723 O O . ARG A 1 89 ? -14.711 -3.377 5.672 1 89.75 89 ARG A O 1
ATOM 730 N N . THR A 1 90 ? -15.141 -1.081 5.789 1 93.06 90 THR A N 1
ATOM 731 C CA . THR A 1 90 ? -15.688 -1.054 4.438 1 93.06 90 THR A CA 1
ATOM 732 C C . THR A 1 90 ? -14.578 -0.939 3.4 1 93.06 90 THR A C 1
ATOM 734 O O . THR A 1 90 ? -13.43 -0.643 3.744 1 93.06 90 THR A O 1
ATOM 737 N N . ALA A 1 91 ? -14.898 -1.137 2.16 1 93.88 91 ALA A N 1
ATOM 738 C CA . ALA A 1 91 ? -13.922 -1.063 1.079 1 93.88 91 ALA A CA 1
ATOM 739 C C . ALA A 1 91 ? -13.266 0.314 1.023 1 93.88 91 ALA A C 1
ATOM 741 O O . ALA A 1 91 ? -12.055 0.425 0.857 1 93.88 91 ALA A O 1
ATOM 742 N N . ALA A 1 92 ? -14.117 1.345 1.301 1 94.12 92 ALA A N 1
ATOM 743 C CA . ALA A 1 92 ? -13.617 2.717 1.265 1 94.12 92 ALA A CA 1
ATOM 744 C C . ALA A 1 92 ? -12.672 2.986 2.432 1 94.12 92 ALA A C 1
ATOM 746 O O . ALA A 1 92 ? -11.695 3.732 2.291 1 94.12 92 ALA A O 1
ATOM 747 N N . GLN A 1 93 ? -12.906 2.371 3.479 1 91.69 93 GLN A N 1
ATOM 748 C CA . GLN A 1 93 ? -12.062 2.545 4.656 1 91.69 93 GLN A CA 1
ATOM 749 C C . GLN A 1 93 ? -10.719 1.838 4.48 1 91.69 93 GLN A C 1
ATOM 751 O O . GLN A 1 93 ? -9.68 2.348 4.91 1 91.69 93 GLN A O 1
ATOM 756 N N . VAL A 1 94 ? -10.719 0.684 3.863 1 94.56 94 VAL A N 1
ATOM 757 C CA . VAL A 1 94 ? -9.469 -0.012 3.576 1 94.56 94 VAL A CA 1
ATOM 758 C C . VAL A 1 94 ? -8.641 0.805 2.592 1 94.56 94 VAL A C 1
ATOM 760 O O . VAL A 1 94 ? -7.438 1.001 2.799 1 94.56 94 VAL A O 1
ATOM 763 N N . GLU A 1 95 ? -9.297 1.285 1.575 1 95.56 95 GLU A N 1
ATOM 764 C CA . GLU A 1 95 ? -8.648 2.152 0.598 1 95.56 95 GLU A CA 1
ATOM 765 C C . GLU A 1 95 ? -8.031 3.373 1.271 1 95.56 95 GLU A C 1
ATOM 767 O O . GLU A 1 95 ? -6.895 3.746 0.964 1 95.56 95 GLU A O 1
ATOM 772 N N . GLN A 1 96 ? -8.719 3.918 2.162 1 94.44 96 GLN A N 1
ATOM 773 C CA . GLN A 1 96 ? -8.234 5.098 2.871 1 94.44 96 GLN A CA 1
ATOM 774 C C . GLN A 1 96 ? -7.023 4.766 3.732 1 94.44 96 GLN A C 1
ATOM 776 O O . GLN A 1 96 ? -6.113 5.582 3.877 1 94.44 96 GLN A O 1
ATOM 781 N N . CYS A 1 97 ? -7.012 3.578 4.328 1 92.75 97 CYS A N 1
ATOM 782 C CA . CYS A 1 97 ? -5.848 3.141 5.094 1 92.75 97 CYS A CA 1
ATOM 783 C C . CYS A 1 97 ? -4.598 3.125 4.223 1 92.75 97 CYS A C 1
ATOM 785 O O . CYS A 1 97 ? -3.537 3.592 4.645 1 92.75 97 CYS A O 1
ATOM 787 N N . VAL A 1 98 ? -4.719 2.688 3.037 1 95.5 98 VAL A N 1
ATOM 788 C CA . VAL A 1 98 ? -3.605 2.572 2.104 1 95.5 98 VAL A CA 1
ATOM 789 C C . VAL A 1 98 ? -3.141 3.963 1.678 1 95.5 98 VAL A C 1
ATOM 791 O O . VAL A 1 98 ? -1.946 4.266 1.714 1 95.5 98 VAL A O 1
ATOM 794 N N . ALA A 1 99 ? -4.07 4.789 1.317 1 96.69 99 ALA A N 1
ATOM 795 C CA . ALA A 1 99 ? -3.756 6.148 0.884 1 96.69 99 ALA A CA 1
ATOM 796 C C . ALA A 1 99 ? -3.074 6.938 2 1 96.69 99 ALA A C 1
ATOM 798 O O . ALA A 1 99 ? -2.086 7.633 1.762 1 96.69 99 ALA A O 1
ATOM 799 N N . MET A 1 100 ? -3.584 6.777 3.162 1 94.31 100 MET A N 1
ATOM 800 C CA . MET A 1 100 ? -3.039 7.5 4.309 1 94.31 100 MET A CA 1
ATOM 801 C C . MET A 1 100 ? -1.635 7.008 4.645 1 94.31 100 MET A C 1
ATOM 803 O O . MET A 1 100 ? -0.75 7.809 4.949 1 94.31 100 MET A O 1
ATOM 807 N N . ASP A 1 101 ? -1.478 5.734 4.594 1 93.81 101 ASP A N 1
ATOM 808 C CA . ASP A 1 101 ? -0.151 5.18 4.852 1 93.81 101 ASP A CA 1
ATOM 809 C C . ASP A 1 101 ? 0.876 5.738 3.869 1 93.81 101 ASP A C 1
ATOM 811 O O . ASP A 1 101 ? 1.967 6.148 4.27 1 93.81 101 ASP A O 1
ATOM 815 N N . LYS A 1 102 ? 0.495 5.734 2.611 1 96.25 102 LYS A N 1
ATOM 816 C CA . LYS A 1 102 ? 1.392 6.289 1.602 1 96.25 102 LYS A CA 1
ATOM 817 C C . LYS A 1 102 ? 1.631 7.777 1.839 1 96.25 102 LYS A C 1
ATOM 819 O O . LYS A 1 102 ? 2.76 8.258 1.719 1 96.25 102 LYS A O 1
ATOM 824 N N . PHE A 1 103 ? 0.631 8.523 2.189 1 97.25 103 PHE A N 1
ATOM 825 C CA . PHE A 1 103 ? 0.738 9.938 2.506 1 97.25 103 PHE A CA 1
ATOM 826 C C . PHE A 1 103 ? 1.764 10.172 3.609 1 97.25 103 PHE A C 1
ATOM 828 O O . PHE A 1 103 ? 2.699 10.961 3.438 1 97.25 103 PHE A O 1
ATOM 835 N N . LEU A 1 104 ? 1.646 9.453 4.605 1 94 104 LEU A N 1
ATOM 836 C CA . LEU A 1 104 ? 2.508 9.617 5.77 1 94 104 LEU A CA 1
ATOM 837 C C . LEU A 1 104 ? 3.945 9.234 5.441 1 94 104 LEU A C 1
ATOM 839 O O . LEU A 1 104 ? 4.887 9.852 5.938 1 94 104 LEU A O 1
ATOM 843 N N . SER A 1 105 ? 4.094 8.258 4.613 1 94.75 105 SER A N 1
ATOM 844 C CA . SER A 1 105 ? 5.422 7.77 4.266 1 94.75 105 SER A CA 1
ATOM 845 C C . SER A 1 105 ? 6.152 8.75 3.354 1 94.75 105 SER A C 1
ATOM 847 O O . SER A 1 105 ? 7.379 8.734 3.27 1 94.75 105 SER A O 1
ATOM 849 N N . LEU A 1 106 ? 5.434 9.625 2.676 1 97.12 106 LEU A N 1
ATOM 850 C CA . LEU A 1 106 ? 6.035 10.539 1.706 1 97.12 106 LEU A CA 1
ATOM 851 C C . LEU A 1 106 ? 6.344 11.883 2.346 1 97.12 106 LEU A C 1
ATOM 853 O O . LEU A 1 106 ? 7.094 12.688 1.782 1 97.12 106 LEU A O 1
ATOM 857 N N . LEU A 1 107 ? 5.785 12.148 3.43 1 95 107 LEU A N 1
ATOM 858 C CA . LEU A 1 107 ? 6.094 13.367 4.172 1 95 107 LEU A CA 1
ATOM 859 C C . LEU A 1 107 ? 7.508 13.312 4.746 1 95 107 LEU A C 1
ATOM 861 O O . LEU A 1 107 ? 8.055 12.227 4.949 1 95 107 LEU A O 1
ATOM 865 N N . PRO A 1 108 ? 8.07 14.547 4.945 1 89.94 108 PRO A N 1
ATOM 866 C CA . PRO A 1 108 ? 9.312 14.516 5.715 1 89.94 108 PRO A CA 1
ATOM 867 C C . PRO A 1 108 ? 9.203 13.68 6.988 1 89.94 108 PRO A C 1
ATOM 869 O O . PRO A 1 108 ? 8.172 13.703 7.66 1 89.94 108 PRO A O 1
ATOM 872 N N . LYS A 1 109 ? 10.18 12.961 7.301 1 87.81 109 LYS A N 1
ATOM 873 C CA . LYS A 1 109 ? 10.164 11.898 8.297 1 87.81 109 LYS A CA 1
ATOM 874 C C . LYS A 1 109 ? 9.523 12.367 9.602 1 87.81 109 LYS A C 1
ATOM 876 O O . LYS A 1 109 ? 8.602 11.727 10.117 1 87.81 109 LYS A O 1
ATOM 881 N N . GLU A 1 110 ? 9.883 13.445 10.102 1 83.44 110 GLU A N 1
ATOM 882 C CA . GLU A 1 110 ? 9.391 13.93 11.391 1 83.44 110 GLU A CA 1
ATOM 883 C C . GLU A 1 110 ? 7.918 14.32 11.305 1 83.44 110 GLU A C 1
ATOM 885 O O . GLU A 1 110 ? 7.148 14.086 12.234 1 83.44 110 GLU A O 1
ATOM 890 N N . ALA A 1 111 ? 7.555 14.938 10.242 1 88.38 111 ALA A N 1
ATOM 891 C CA . ALA A 1 111 ? 6.168 15.344 10.039 1 88.38 111 ALA A CA 1
ATOM 892 C C . ALA A 1 111 ? 5.258 14.125 9.898 1 88.38 111 ALA A C 1
ATOM 894 O O . ALA A 1 111 ? 4.195 14.062 10.523 1 88.38 111 ALA A O 1
ATOM 895 N N . GLY A 1 112 ? 5.707 13.18 9.117 1 90.31 112 GLY A N 1
ATOM 896 C CA . GLY A 1 112 ? 4.945 11.945 8.953 1 90.31 112 GLY A CA 1
ATOM 897 C C . GLY A 1 112 ? 4.738 11.203 10.258 1 90.31 112 GLY A C 1
ATOM 898 O O . GLY A 1 112 ? 3.627 10.766 10.562 1 90.31 112 GLY A O 1
ATOM 899 N N . ALA A 1 113 ? 5.801 11.078 10.945 1 86.38 113 ALA A N 1
ATOM 900 C CA . ALA A 1 113 ? 5.738 10.391 12.234 1 86.38 113 ALA A CA 1
ATOM 901 C C . ALA A 1 113 ? 4.812 11.117 13.203 1 86.38 113 ALA A C 1
ATOM 903 O O . ALA A 1 113 ? 4.074 10.484 13.961 1 86.38 113 ALA A O 1
ATOM 904 N N . TRP A 1 114 ? 4.891 12.344 13.242 1 86.56 114 TRP A N 1
ATOM 905 C CA . TRP A 1 114 ? 4.051 13.148 14.125 1 86.56 114 TRP A CA 1
ATOM 906 C C . TRP A 1 114 ? 2.574 12.969 13.773 1 86.56 114 TRP A C 1
ATOM 908 O O . TRP A 1 114 ? 1.744 12.75 14.664 1 86.56 114 TRP A O 1
ATOM 918 N N . VAL A 1 115 ? 2.254 13.148 12.562 1 89.62 115 VAL A N 1
ATOM 919 C CA . VAL A 1 115 ? 0.864 13.016 12.133 1 89.62 115 VAL A CA 1
ATOM 920 C C . VAL A 1 115 ? 0.351 11.617 12.477 1 89.62 115 VAL A C 1
ATOM 922 O O . VAL A 1 115 ? -0.779 11.461 12.938 1 89.62 115 VAL A O 1
ATOM 925 N N . GLN A 1 116 ? 1.2 10.641 12.234 1 88.69 116 GLN A N 1
ATOM 926 C CA . GLN A 1 116 ? 0.836 9.266 12.539 1 88.69 116 GLN A CA 1
ATOM 927 C C . GLN A 1 116 ? 0.471 9.109 14.016 1 88.69 116 GLN A C 1
ATOM 929 O O . GLN A 1 116 ? -0.499 8.422 14.352 1 88.69 116 GLN A O 1
ATOM 934 N N . LYS A 1 117 ? 1.226 9.695 14.812 1 83 117 LYS A N 1
ATOM 935 C CA . LYS A 1 117 ? 1.011 9.602 16.25 1 83 117 LYS A CA 1
ATOM 936 C C . LYS A 1 117 ? -0.312 10.25 16.656 1 83 117 LYS A C 1
ATOM 938 O O . LYS A 1 117 ? -0.932 9.844 17.641 1 83 117 LYS A O 1
ATOM 943 N N . GLN A 1 118 ? -0.801 11.227 15.906 1 81.12 118 GLN A N 1
ATOM 944 C CA . GLN A 1 118 ? -2.049 11.922 16.203 1 81.12 118 GLN A CA 1
ATOM 945 C C . GLN A 1 118 ? -3.256 11.086 15.789 1 81.12 118 GLN A C 1
ATOM 947 O O . GLN A 1 118 ? -4.391 11.398 16.156 1 81.12 118 GLN A O 1
ATOM 952 N N . GLN A 1 119 ? -3.004 10.07 15 1 83.19 119 GLN A N 1
ATOM 953 C CA . GLN A 1 119 ? -4.043 9.133 14.594 1 83.19 119 GLN A CA 1
ATOM 954 C C . GLN A 1 119 ?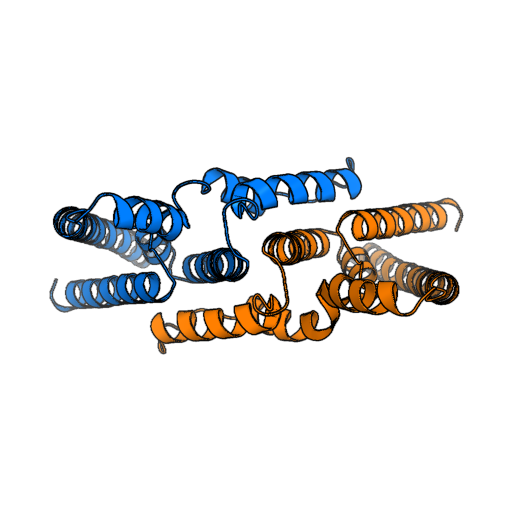 -5.176 9.844 13.859 1 83.19 119 GLN A C 1
ATOM 956 O O . GLN A 1 119 ? -6.328 9.805 14.305 1 83.19 119 GLN A O 1
ATOM 961 N N . PRO A 1 120 ? -4.867 10.32 12.719 1 88.5 120 PRO A N 1
ATOM 962 C CA . PRO A 1 120 ? -5.914 11 11.945 1 88.5 120 PRO A CA 1
ATOM 963 C C . PRO A 1 120 ? -7.059 10.062 11.57 1 88.5 120 PRO A C 1
ATOM 965 O O . PRO A 1 120 ? -6.832 8.891 11.266 1 88.5 120 PRO A O 1
ATOM 968 N N . ARG A 1 121 ? -8.289 10.641 11.539 1 83.94 121 ARG A N 1
ATOM 969 C CA . ARG A 1 121 ? -9.484 9.852 11.25 1 83.94 121 ARG A CA 1
ATOM 970 C C . ARG A 1 121 ? -9.633 9.617 9.758 1 83.94 121 ARG A C 1
ATOM 972 O O . ARG A 1 121 ? -10.289 8.656 9.336 1 83.94 121 ARG A O 1
ATOM 979 N N . ASP A 1 122 ? -9.133 10.508 9 1 87.94 122 ASP A N 1
ATOM 980 C CA . ASP A 1 122 ? -9.227 10.43 7.547 1 87.94 122 ASP A CA 1
ATOM 981 C C . ASP A 1 122 ? -8.141 11.273 6.883 1 87.94 122 ASP A C 1
ATOM 983 O O . ASP A 1 122 ? -7.344 11.922 7.566 1 87.94 122 ASP A O 1
ATOM 987 N N . MET A 1 123 ? -8.156 11.281 5.625 1 93.38 123 MET A N 1
ATOM 988 C CA . MET A 1 123 ? -7.109 11.953 4.863 1 93.38 123 MET A CA 1
ATOM 989 C C . MET A 1 123 ? -7.148 13.453 5.094 1 93.38 123 MET A C 1
ATOM 991 O O . MET A 1 123 ? -6.102 14.094 5.207 1 93.38 123 MET A O 1
ATOM 995 N N . GLU A 1 124 ? -8.367 14.016 5.188 1 93.44 124 GLU A N 1
ATOM 996 C CA . GLU A 1 124 ? -8.492 15.461 5.383 1 93.44 124 GLU A CA 1
ATOM 997 C C . GLU A 1 124 ? -7.875 15.891 6.707 1 93.44 124 GLU A C 1
ATOM 999 O O . GLU A 1 124 ? -7.215 16.938 6.785 1 93.44 124 GLU A O 1
ATOM 1004 N N . GLU A 1 125 ? -8.086 15.109 7.66 1 92 125 GLU A N 1
ATOM 1005 C CA . GLU A 1 125 ? -7.504 15.422 8.961 1 92 125 GLU A CA 1
ATOM 1006 C C . GLU A 1 125 ? -5.984 15.273 8.938 1 92 125 GLU A C 1
ATOM 1008 O O . GLU A 1 125 ? -5.266 16.094 9.516 1 92 125 GLU A O 1
ATOM 1013 N N . ALA A 1 126 ? -5.492 14.266 8.281 1 93.75 126 ALA A N 1
ATOM 1014 C CA . ALA A 1 126 ? -4.051 14.07 8.133 1 93.75 126 ALA A CA 1
ATOM 1015 C C . ALA A 1 126 ? -3.404 15.266 7.434 1 93.75 126 ALA A C 1
ATOM 1017 O O . ALA A 1 126 ? -2.369 15.766 7.875 1 93.75 126 ALA A O 1
ATOM 1018 N N . ILE A 1 127 ? -4.047 15.719 6.418 1 96 127 ILE A N 1
ATOM 1019 C CA . ILE A 1 127 ? -3.586 16.875 5.656 1 96 127 ILE A CA 1
ATOM 1020 C C . ILE A 1 127 ? -3.531 18.094 6.562 1 96 127 ILE A C 1
ATOM 1022 O O . ILE A 1 127 ? -2.514 18.797 6.617 1 96 127 ILE A O 1
ATOM 1026 N N . SER A 1 128 ? -4.602 18.312 7.203 1 94.5 128 SER A N 1
ATOM 1027 C CA . SER A 1 128 ? -4.695 19.469 8.078 1 94.5 128 SER A CA 1
ATOM 1028 C C . SER A 1 128 ? -3.607 19.453 9.148 1 94.5 128 SER A C 1
ATOM 1030 O O . SER A 1 128 ? -2.996 20.484 9.438 1 94.5 128 SER A O 1
ATOM 1032 N N . MET A 1 129 ? -3.357 18.297 9.672 1 89.81 129 MET A N 1
ATOM 1033 C CA . MET A 1 129 ? -2.326 18.125 10.688 1 89.81 129 MET A CA 1
ATOM 1034 C C . MET A 1 129 ? -0.941 18.406 10.109 1 89.81 129 MET A C 1
ATOM 1036 O O . MET A 1 129 ? -0.126 19.078 10.742 1 89.81 129 MET A O 1
ATOM 1040 N N . ALA A 1 130 ? -0.688 17.906 8.961 1 93.88 130 ALA A N 1
ATOM 1041 C CA . ALA A 1 130 ? 0.593 18.141 8.297 1 93.88 130 ALA A CA 1
ATOM 1042 C C . ALA A 1 130 ? 0.799 19.609 7.992 1 93.88 130 ALA A C 1
ATOM 1044 O O . ALA A 1 130 ? 1.893 20.156 8.188 1 93.88 130 ALA A O 1
ATOM 1045 N N . GLU A 1 131 ? -0.217 20.234 7.527 1 91.5 131 GLU A N 1
ATOM 1046 C CA . GLU A 1 131 ? -0.146 21.672 7.211 1 91.5 131 GLU A CA 1
ATOM 1047 C C . GLU A 1 131 ? 0.088 22.5 8.469 1 91.5 131 GLU A C 1
ATOM 1049 O O . GLU A 1 131 ? 0.843 23.469 8.445 1 91.5 131 GLU A O 1
ATOM 1054 N N . HIS A 1 132 ? -0.611 22.141 9.461 1 87.44 132 HIS A N 1
ATOM 1055 C CA . HIS A 1 132 ? -0.413 22.828 10.734 1 87.44 132 HIS A CA 1
ATOM 1056 C C . HIS A 1 132 ? 1.041 22.734 11.188 1 87.44 132 HIS A C 1
ATOM 1058 O O . HIS A 1 132 ? 1.608 23.719 11.664 1 87.44 132 HIS A O 1
ATOM 1064 N N . LEU A 1 133 ? 1.609 21.594 11.078 1 84.06 133 LEU A N 1
ATOM 1065 C CA . LEU A 1 133 ? 3.008 21.391 11.438 1 84.06 133 LEU A CA 1
ATOM 1066 C C . LEU A 1 133 ? 3.924 22.266 10.586 1 84.06 133 LEU A C 1
ATOM 1068 O O . LEU A 1 133 ? 4.895 22.828 11.086 1 84.06 133 LEU A O 1
ATOM 1072 N N . SER A 1 134 ? 3.711 22.297 9.305 1 82.38 134 SER A N 1
ATOM 1073 C CA . SER A 1 134 ? 4.516 23.094 8.383 1 82.38 134 SER A CA 1
ATOM 1074 C C . SER A 1 134 ? 4.453 24.562 8.727 1 82.38 134 SER A C 1
ATOM 1076 O O . SER A 1 134 ? 5.469 25.266 8.672 1 82.38 134 SER A O 1
ATOM 1078 N N . ILE A 1 135 ? 3.287 25.047 9.117 1 75.5 135 ILE A N 1
ATOM 1079 C CA . ILE A 1 135 ? 3.107 26.453 9.5 1 75.5 135 ILE A CA 1
ATOM 1080 C C . ILE A 1 135 ? 3.863 26.734 10.797 1 75.5 135 ILE A C 1
ATOM 1082 O O . ILE A 1 135 ? 4.555 27.734 10.914 1 75.5 135 ILE A O 1
ATOM 1086 N N . SER A 1 136 ? 3.713 25.828 11.609 1 75.44 136 SER A N 1
ATOM 1087 C CA . SER A 1 136 ? 4.383 25.984 12.898 1 75.44 136 SER A CA 1
ATOM 1088 C C . SER A 1 136 ? 5.898 25.938 12.742 1 75.44 136 SER A C 1
ATOM 1090 O O . SER A 1 136 ? 6.621 26.688 13.398 1 75.44 136 SER A O 1
ATOM 1092 N N . ALA A 1 137 ? 6.332 25.047 11.945 1 69.88 137 ALA A N 1
ATOM 1093 C CA . ALA A 1 137 ? 7.766 24.953 11.688 1 69.88 137 ALA A CA 1
ATOM 1094 C C . ALA A 1 137 ? 8.297 26.219 11.039 1 69.88 137 ALA A C 1
ATOM 1096 O O . ALA A 1 137 ? 9.367 26.719 11.398 1 69.88 137 ALA A O 1
ATOM 1097 N N . TRP A 1 138 ? 7.621 26.656 10.102 1 67 138 TRP A N 1
ATOM 1098 C CA . TRP A 1 138 ? 7.992 27.891 9.414 1 67 138 TRP A CA 1
ATOM 1099 C C . TRP A 1 138 ? 8.031 29.062 10.383 1 67 138 TRP A C 1
ATOM 1101 O O . TRP A 1 138 ? 8.977 29.844 10.367 1 67 138 TRP A O 1
ATOM 1111 N N . ARG A 1 139 ? 7.059 29.188 11.242 1 68.06 139 ARG A N 1
ATOM 1112 C CA . ARG A 1 139 ? 7.004 30.266 12.234 1 68.06 139 ARG A CA 1
ATOM 1113 C C . ARG A 1 139 ? 8.195 30.188 13.188 1 68.06 139 ARG A C 1
ATOM 1115 O O . ARG A 1 139 ? 8.766 31.203 13.555 1 68.06 139 ARG A O 1
ATOM 1122 N N . PHE A 1 140 ? 8.469 29.031 13.5 1 64.69 140 PHE A N 1
ATOM 1123 C CA . PHE A 1 140 ? 9.602 28.828 14.391 1 64.69 140 PHE A CA 1
ATOM 1124 C C . PHE A 1 140 ? 10.906 29.234 13.719 1 64.69 140 PHE A C 1
ATOM 1126 O O . PHE A 1 140 ? 11.766 29.859 14.344 1 64.69 140 PHE A O 1
ATOM 1133 N N . LEU A 1 141 ? 11.07 28.922 12.562 1 65.81 141 LEU A N 1
ATOM 1134 C CA . LEU A 1 141 ? 12.297 29.234 11.836 1 65.81 141 LEU A CA 1
ATOM 1135 C C . LEU A 1 141 ? 12.406 30.734 11.578 1 65.81 141 LEU A C 1
ATOM 1137 O O . LEU A 1 141 ? 13.508 31.281 11.547 1 65.81 141 LEU A O 1
ATOM 1141 N N . THR A 1 142 ? 11.328 31.297 11.422 1 69.5 142 THR A N 1
ATOM 1142 C CA . THR A 1 142 ? 11.344 32.719 11.078 1 69.5 142 THR A CA 1
ATOM 1143 C C . THR A 1 142 ? 11.336 33.562 12.344 1 69.5 142 THR A C 1
ATOM 1145 O O . THR A 1 142 ? 12.008 34.594 12.406 1 69.5 142 THR A O 1
ATOM 1148 N N . TRP A 1 143 ? 10.469 33.188 13.242 1 70 143 TRP A N 1
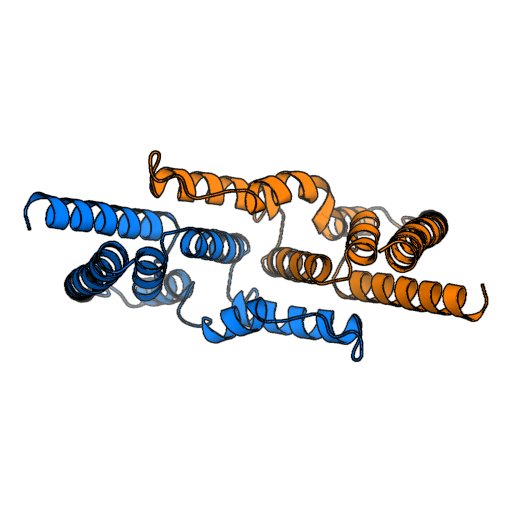ATOM 1149 C CA . TRP A 1 143 ? 10.281 34.062 14.414 1 70 143 TRP A CA 1
ATOM 1150 C C . TRP A 1 143 ? 10.992 33.469 15.633 1 70 143 TRP A C 1
ATOM 1152 O O . TRP A 1 143 ? 11.18 34.156 16.641 1 70 143 TRP A O 1
ATOM 1162 N N . GLY A 1 144 ? 11.266 32.25 15.539 1 56 144 GLY A N 1
ATOM 1163 C CA . GLY A 1 144 ? 11.945 31.672 16.688 1 56 144 GLY A CA 1
ATOM 1164 C C . GLY A 1 144 ? 13.453 31.781 16.609 1 56 144 GLY A C 1
ATOM 1165 O O . GLY A 1 144 ? 14 32.094 15.547 1 56 144 GLY A O 1
ATOM 1166 N N . MET B 1 1 ? 34.938 -7.957 -15.625 1 32.62 1 MET B N 1
ATOM 1167 C CA . MET B 1 1 ? 33.594 -7.387 -15.461 1 32.62 1 MET B CA 1
ATOM 1168 C C . MET B 1 1 ? 32.562 -8.141 -16.297 1 32.62 1 MET B C 1
ATOM 1170 O O . MET B 1 1 ? 31.406 -7.75 -16.359 1 32.62 1 MET B O 1
ATOM 1174 N N . THR B 1 2 ? 32.938 -8.898 -17.219 1 47.06 2 THR B N 1
ATOM 1175 C CA . THR B 1 2 ? 32.375 -9.305 -18.516 1 47.06 2 THR B CA 1
ATOM 1176 C C . THR B 1 2 ? 31.359 -10.414 -18.328 1 47.06 2 THR B C 1
ATOM 1178 O O . THR B 1 2 ? 30.328 -10.43 -19.016 1 47.06 2 THR B O 1
ATOM 1181 N N . GLY B 1 3 ? 31.766 -11.492 -17.734 1 44.25 3 GLY B N 1
ATOM 1182 C CA . GLY B 1 3 ? 31.125 -12.789 -17.812 1 44.25 3 GLY B CA 1
ATOM 1183 C C . GLY B 1 3 ? 29.812 -12.852 -17.047 1 44.25 3 GLY B C 1
ATOM 1184 O O . GLY B 1 3 ? 28.906 -13.594 -17.438 1 44.25 3 GLY B O 1
ATOM 1185 N N . ARG B 1 4 ? 29.719 -12.266 -15.969 1 47.38 4 ARG B N 1
ATOM 1186 C CA . ARG B 1 4 ? 28.578 -12.391 -15.078 1 47.38 4 ARG B CA 1
ATOM 1187 C C . ARG B 1 4 ? 27.375 -11.602 -15.609 1 47.38 4 ARG B C 1
ATOM 1189 O O . ARG B 1 4 ? 26.234 -12.023 -15.453 1 47.38 4 ARG B O 1
ATOM 1196 N N . ASP B 1 5 ? 27.578 -10.469 -16.297 1 49.31 5 ASP B N 1
ATOM 1197 C CA . ASP B 1 5 ? 26.5 -9.648 -16.828 1 49.31 5 ASP B CA 1
ATOM 1198 C C . ASP B 1 5 ? 25.781 -10.375 -17.969 1 49.31 5 ASP B C 1
ATOM 1200 O O . ASP B 1 5 ? 24.594 -10.164 -18.188 1 49.31 5 ASP B O 1
ATOM 1204 N N . LYS B 1 6 ? 26.578 -11.102 -18.734 1 53.59 6 LYS B N 1
ATOM 1205 C CA . LYS B 1 6 ? 26.047 -11.844 -19.875 1 53.59 6 LYS B CA 1
ATOM 1206 C C . LYS B 1 6 ? 25.156 -12.992 -19.406 1 53.59 6 LYS B C 1
ATOM 1208 O O . LYS B 1 6 ? 24.109 -13.242 -20 1 53.59 6 LYS B O 1
ATOM 1213 N N . ASP B 1 7 ? 25.469 -13.523 -18.281 1 49.78 7 ASP B N 1
ATOM 1214 C CA . ASP B 1 7 ? 24.719 -14.656 -17.75 1 49.78 7 ASP B CA 1
ATOM 1215 C C . ASP B 1 7 ? 23.359 -14.211 -17.234 1 49.78 7 ASP B C 1
ATOM 1217 O O . ASP B 1 7 ? 22.359 -14.93 -17.391 1 49.78 7 ASP B O 1
ATOM 1221 N N . SER B 1 8 ? 23.219 -12.977 -16.797 1 51.56 8 SER B N 1
ATOM 1222 C CA . SER B 1 8 ? 21.969 -12.438 -16.281 1 51.56 8 SER B CA 1
ATOM 1223 C C . SER B 1 8 ? 21.016 -12.086 -17.438 1 51.56 8 SER B C 1
ATOM 1225 O O . SER B 1 8 ? 19.812 -12.32 -17.344 1 51.56 8 SER B O 1
ATOM 1227 N N . GLU B 1 9 ? 21.594 -11.586 -18.516 1 51 9 GLU B N 1
ATOM 1228 C CA . GLU B 1 9 ? 20.797 -11.242 -19.688 1 51 9 GLU B CA 1
ATOM 1229 C C . GLU B 1 9 ? 20.234 -12.484 -20.375 1 51 9 GLU B C 1
ATOM 1231 O O . GLU B 1 9 ? 19.094 -12.484 -20.844 1 51 9 GLU B O 1
ATOM 1236 N N . ASP B 1 10 ? 20.984 -13.422 -20.422 1 54.03 10 ASP B N 1
ATOM 1237 C CA . ASP B 1 10 ? 20.547 -14.672 -21.047 1 54.03 10 ASP B CA 1
ATOM 1238 C C . ASP B 1 10 ? 19.453 -15.344 -20.219 1 54.03 10 ASP B C 1
ATOM 1240 O O . ASP B 1 10 ? 18.516 -15.906 -20.766 1 54.03 10 ASP B O 1
ATOM 1244 N N . TRP B 1 11 ? 19.594 -15.219 -18.922 1 50.19 11 TRP B N 1
ATOM 1245 C CA . TRP B 1 11 ? 18.578 -15.75 -18.031 1 50.19 11 TRP B CA 1
ATOM 1246 C C . TRP B 1 11 ? 17.25 -15.023 -18.219 1 50.19 11 TRP B C 1
ATOM 1248 O O . TRP B 1 11 ? 16.188 -15.641 -18.188 1 50.19 11 TRP B O 1
ATOM 1258 N N . VAL B 1 12 ? 17.281 -13.789 -18.422 1 5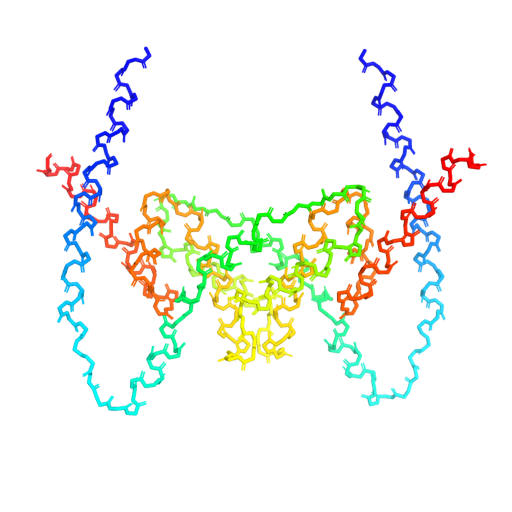3.69 12 VAL B N 1
ATOM 1259 C CA . VAL B 1 12 ? 16.094 -12.969 -18.641 1 53.69 12 VAL B CA 1
ATOM 1260 C C . VAL B 1 12 ? 15.438 -13.367 -19.969 1 53.69 12 VAL B C 1
ATOM 1262 O O . VAL B 1 12 ? 14.211 -13.5 -20.047 1 53.69 12 VAL B O 1
ATOM 1265 N N . ALA B 1 13 ? 16.219 -13.531 -20.906 1 57.41 13 ALA B N 1
ATOM 1266 C CA . ALA B 1 13 ? 15.695 -13.922 -22.219 1 57.41 13 ALA B CA 1
ATOM 1267 C C . ALA B 1 13 ? 15.055 -15.305 -22.172 1 57.41 13 ALA B C 1
ATOM 1269 O O . ALA B 1 13 ? 14 -15.531 -22.75 1 57.41 13 ALA B O 1
ATOM 1270 N N . ARG B 1 14 ? 15.664 -16.188 -21.547 1 55.31 14 ARG B N 1
ATOM 1271 C CA . ARG B 1 14 ? 15.141 -17.547 -21.453 1 55.31 14 ARG B CA 1
ATOM 1272 C C . ARG B 1 14 ? 13.875 -17.594 -20.609 1 55.31 14 ARG B C 1
ATOM 1274 O O . ARG B 1 14 ? 12.906 -18.266 -20.969 1 55.31 14 ARG B O 1
ATOM 1281 N N . LEU B 1 15 ? 13.906 -16.938 -19.516 1 56.78 15 LEU B N 1
ATOM 1282 C CA . LEU B 1 15 ? 12.703 -16.828 -18.703 1 56.78 15 LEU B CA 1
ATOM 1283 C C . LEU B 1 15 ? 11.578 -16.156 -19.484 1 56.78 15 LEU B C 1
ATOM 1285 O O . LEU B 1 15 ? 10.422 -16.562 -19.375 1 56.78 15 LEU B O 1
ATOM 1289 N N . ALA B 1 16 ? 11.984 -15.266 -20.344 1 59.5 16 ALA B N 1
ATOM 1290 C CA . ALA B 1 16 ? 11.008 -14.641 -21.234 1 59.5 16 ALA B CA 1
ATOM 1291 C C . ALA B 1 16 ? 10.375 -15.672 -22.172 1 59.5 16 ALA B C 1
ATOM 1293 O O . ALA B 1 16 ? 9.164 -15.656 -22.391 1 59.5 16 ALA B O 1
ATOM 1294 N N . GLY B 1 17 ? 11.25 -16.5 -22.734 1 56.34 17 GLY B N 1
ATOM 1295 C CA . GLY B 1 17 ? 10.727 -17.562 -23.578 1 56.34 17 GLY B CA 1
ATOM 1296 C C . GLY B 1 17 ? 9.789 -18.5 -22.859 1 56.34 17 GLY B C 1
ATOM 1297 O O . GLY B 1 17 ? 8.719 -18.844 -23.375 1 56.34 17 GLY B O 1
ATOM 1298 N N . LEU B 1 18 ? 10.117 -18.859 -21.766 1 57.69 18 LEU B N 1
ATOM 1299 C CA . LEU B 1 18 ? 9.312 -19.766 -20.953 1 57.69 18 LEU B CA 1
ATOM 1300 C C . LEU B 1 18 ? 8.008 -19.109 -20.531 1 57.69 18 LEU B C 1
ATOM 1302 O O . LEU B 1 18 ? 6.949 -19.75 -20.562 1 57.69 18 LEU B O 1
ATOM 1306 N N . LEU B 1 19 ? 8.086 -17.891 -20.281 1 58.69 19 LEU B N 1
ATOM 1307 C CA . LEU B 1 19 ? 6.93 -17.109 -19.875 1 58.69 19 LEU B CA 1
ATOM 1308 C C . LEU B 1 19 ? 5.922 -16.984 -21.016 1 58.69 19 LEU B C 1
ATOM 1310 O O . LEU B 1 19 ? 4.711 -17.047 -20.781 1 58.69 19 LEU B O 1
ATOM 1314 N N . GLN B 1 20 ? 6.492 -16.828 -22.141 1 58.88 20 GLN B N 1
ATOM 1315 C CA . GLN B 1 20 ? 5.648 -16.766 -23.312 1 58.88 20 GLN B CA 1
ATOM 1316 C C . GLN B 1 20 ? 4.918 -18.094 -23.547 1 58.88 20 GLN B C 1
ATOM 1318 O O . GLN B 1 20 ? 3.738 -18.109 -23.891 1 58.88 20 GLN B O 1
ATOM 1323 N N . GLU B 1 21 ? 5.551 -19.188 -23.328 1 57.56 21 GLU B N 1
ATOM 1324 C CA . GLU B 1 21 ? 4.938 -20.5 -23.5 1 57.56 21 GLU B CA 1
ATOM 1325 C C . GLU B 1 21 ? 3.85 -20.75 -22.453 1 57.56 21 GLU B C 1
ATOM 1327 O O . GLU B 1 21 ? 2.781 -21.266 -22.781 1 57.56 21 GLU B O 1
ATOM 1332 N N . GLU B 1 22 ? 4.062 -20.422 -21.344 1 56.41 22 GLU B N 1
ATOM 1333 C CA . GLU B 1 22 ? 3.092 -20.672 -20.281 1 56.41 22 GLU B CA 1
ATOM 1334 C C . GLU B 1 22 ? 1.858 -19.797 -20.438 1 56.41 22 GLU B C 1
ATOM 1336 O O . GLU B 1 22 ? 0.739 -20.219 -20.156 1 56.41 22 GLU B O 1
ATOM 1341 N N . THR B 1 23 ? 2.037 -18.562 -20.812 1 56.94 23 THR B N 1
ATOM 1342 C CA . THR B 1 23 ? 0.911 -17.688 -21.125 1 56.94 23 THR B CA 1
ATOM 1343 C C . THR B 1 23 ? 0.018 -18.312 -22.188 1 56.94 23 THR B C 1
ATOM 1345 O O . THR B 1 23 ? -1.208 -18.203 -22.125 1 56.94 23 THR B O 1
ATOM 1348 N N . GLN B 1 24 ? 0.557 -18.969 -23.094 1 53.16 24 GLN B N 1
ATOM 1349 C CA . GLN B 1 24 ? -0.171 -19.609 -24.188 1 53.16 24 GLN B CA 1
ATOM 1350 C C . GLN B 1 24 ? -0.988 -20.797 -23.688 1 53.16 24 GLN B C 1
ATOM 1352 O O . GLN B 1 24 ? -2.104 -21.031 -24.156 1 53.16 24 GLN B O 1
ATOM 1357 N N . LYS B 1 25 ? -0.544 -21.5 -22.797 1 52.78 25 LYS B N 1
ATOM 1358 C CA . LYS B 1 25 ? -1.28 -22.656 -22.281 1 52.78 25 LYS B CA 1
ATOM 1359 C C . LYS B 1 25 ? -2.506 -22.203 -21.484 1 52.78 25 LYS B C 1
ATOM 1361 O O . LYS B 1 25 ? -3.572 -22.812 -21.594 1 52.78 25 LYS B O 1
ATOM 1366 N N . LYS B 1 26 ? -2.43 -21.344 -20.594 1 53.03 26 LYS B N 1
ATOM 1367 C CA . LYS B 1 26 ? -3.549 -20.906 -19.766 1 53.03 26 LYS B CA 1
ATOM 1368 C C . LYS B 1 26 ? -4.629 -20.234 -20.609 1 53.03 26 LYS B C 1
ATOM 1370 O O . LYS B 1 26 ? -5.812 -20.312 -20.281 1 53.03 26 LYS B O 1
ATOM 1375 N N . SER B 1 27 ? -4.309 -19.516 -21.594 1 50.25 27 SER B N 1
ATOM 1376 C CA . SER B 1 27 ? -5.316 -18.953 -22.484 1 50.25 27 SER B CA 1
ATOM 1377 C C . SER B 1 27 ? -6.234 -20.031 -23.047 1 50.25 27 SER B C 1
ATOM 1379 O O . SER B 1 27 ? -7.395 -19.766 -23.359 1 50.25 27 SER B O 1
ATOM 1381 N N . GLN B 1 28 ? -5.73 -21.203 -23.141 1 45.44 28 GLN B N 1
ATOM 1382 C CA . GLN B 1 28 ? -6.547 -22.281 -23.688 1 45.44 28 GLN B CA 1
ATOM 1383 C C . GLN B 1 28 ? -7.457 -22.891 -22.625 1 45.44 28 GLN B C 1
ATOM 1385 O O . GLN B 1 28 ? -8.508 -23.438 -22.938 1 45.44 28 GLN B O 1
ATOM 1390 N N . LEU B 1 29 ? -6.996 -22.922 -21.422 1 41.47 29 LEU B N 1
ATOM 1391 C CA . LEU B 1 29 ? -7.77 -23.609 -20.391 1 41.47 29 LEU B CA 1
ATOM 1392 C C . LEU B 1 29 ? -8.922 -22.734 -19.906 1 41.47 29 LEU B C 1
ATOM 1394 O O . LEU B 1 29 ? -9.766 -23.203 -19.125 1 41.47 29 LEU B O 1
ATOM 1398 N N . ILE B 1 30 ? -8.773 -21.531 -19.969 1 42.91 30 ILE B N 1
ATOM 1399 C CA . ILE B 1 30 ? -9.883 -20.75 -19.438 1 42.91 30 ILE B CA 1
ATOM 1400 C C . ILE B 1 30 ? -11.078 -20.844 -20.375 1 42.91 30 ILE B C 1
ATOM 1402 O O . ILE B 1 30 ? -11.102 -20.203 -21.422 1 42.91 30 ILE B O 1
ATOM 1406 N N . ARG B 1 31 ? -11.672 -21.984 -20.484 1 36.91 31 ARG B N 1
ATOM 1407 C CA . ARG B 1 31 ? -13.031 -22.047 -21.016 1 36.91 31 ARG B CA 1
ATOM 1408 C C . ARG B 1 31 ? -14.008 -21.312 -20.109 1 36.91 31 ARG B C 1
ATOM 1410 O O . ARG B 1 31 ? -14.117 -21.625 -18.922 1 36.91 31 ARG B O 1
ATOM 1417 N N . PRO B 1 32 ? -14.477 -19.984 -20.422 1 39.72 32 PRO B N 1
ATOM 1418 C CA . PRO B 1 32 ? -15.586 -19.391 -19.656 1 39.72 32 PRO B CA 1
ATOM 1419 C C . PRO B 1 32 ? -16.766 -20.344 -19.516 1 39.72 32 PRO B C 1
ATOM 1421 O O . PRO B 1 32 ? -17.328 -20.797 -20.516 1 39.72 32 PRO B O 1
ATOM 1424 N N . GLN B 1 33 ? -16.922 -21.172 -18.578 1 40 33 GLN B N 1
ATOM 1425 C CA . GLN B 1 33 ? -18.25 -21.766 -18.406 1 40 33 GLN B CA 1
ATOM 1426 C C . GLN B 1 33 ? -19.344 -20.688 -18.469 1 40 33 GLN B C 1
ATOM 1428 O O . GLN B 1 33 ? -19.031 -19.5 -18.531 1 40 33 GLN B O 1
ATOM 1433 N N . GLY B 1 34 ? -20.719 -20.953 -17.594 1 39.28 34 GLY B N 1
ATOM 1434 C CA . GLY B 1 34 ? -22 -20.25 -17.641 1 39.28 34 GLY B CA 1
ATOM 1435 C C . GLY B 1 34 ? -21.875 -18.766 -17.312 1 39.28 34 GLY B C 1
ATOM 1436 O O . GLY B 1 34 ? -20.875 -18.328 -16.734 1 39.28 34 GLY B O 1
ATOM 1437 N N . LEU B 1 35 ? -22.859 -17.859 -17.891 1 39.78 35 LEU B N 1
ATOM 1438 C CA . LEU B 1 35 ? -23.078 -16.422 -17.875 1 39.78 35 LEU B CA 1
ATOM 1439 C C . LEU B 1 35 ? -22.922 -15.875 -16.453 1 39.78 35 LEU B C 1
ATOM 1441 O O . LEU B 1 35 ? -22.438 -14.75 -16.266 1 39.78 35 LEU B O 1
ATOM 1445 N N . THR B 1 36 ? -23.656 -16.438 -15.492 1 44.59 36 THR B N 1
ATOM 1446 C CA . THR B 1 36 ? -23.766 -15.945 -14.125 1 44.59 36 THR B CA 1
ATOM 1447 C C . THR B 1 36 ? -22.391 -15.891 -13.469 1 44.59 36 THR B C 1
ATOM 1449 O O . THR B 1 36 ? -22.094 -14.969 -12.695 1 44.59 36 THR B O 1
ATOM 1452 N N . ASN B 1 37 ? -21.562 -16.859 -13.609 1 43.12 37 ASN B N 1
ATOM 1453 C CA . ASN B 1 37 ? -20.219 -17 -13.031 1 43.12 37 ASN B CA 1
ATOM 1454 C C . ASN B 1 37 ? -19.219 -16.094 -13.742 1 43.12 37 ASN B C 1
ATOM 1456 O O . ASN B 1 37 ? -18.062 -15.984 -13.312 1 43.12 37 ASN B O 1
ATOM 1460 N N . ALA B 1 38 ? -19.547 -15.688 -14.914 1 41.84 38 ALA B N 1
ATOM 1461 C CA . ALA B 1 38 ? -18.719 -14.812 -15.742 1 41.84 38 ALA B CA 1
ATOM 1462 C C . ALA B 1 38 ? -18.609 -13.422 -15.117 1 41.84 38 ALA B C 1
ATOM 1464 O O . ALA B 1 38 ? -17.547 -12.789 -15.195 1 41.84 38 ALA B O 1
ATOM 1465 N N . PHE B 1 39 ? -19.797 -12.867 -14.773 1 44.69 39 PHE B N 1
ATOM 1466 C CA . PHE B 1 39 ? -19.734 -11.562 -14.133 1 44.69 39 PHE B CA 1
ATOM 1467 C C . PHE B 1 39 ? -18.859 -11.602 -12.891 1 44.69 39 PHE B C 1
ATOM 1469 O O . PHE B 1 39 ? -18.109 -10.656 -12.625 1 44.69 39 PHE B O 1
ATOM 1476 N N . GLN B 1 40 ? -19.141 -12.609 -12.039 1 48.66 40 GLN B N 1
ATOM 1477 C CA . GLN B 1 40 ? -18.312 -12.727 -10.836 1 48.66 40 GLN B CA 1
ATOM 1478 C C . GLN B 1 40 ? -16.844 -12.898 -11.195 1 48.66 40 GLN B C 1
ATOM 1480 O O . GLN B 1 40 ? -15.969 -12.344 -10.531 1 48.66 40 GLN B O 1
ATOM 1485 N N . THR B 1 41 ? -16.578 -13.719 -12.172 1 48.44 41 THR B N 1
ATOM 1486 C CA . THR B 1 41 ? -15.219 -13.922 -12.672 1 48.44 41 THR B CA 1
ATOM 1487 C C . THR B 1 41 ? -14.633 -12.625 -13.211 1 48.44 41 THR B C 1
ATOM 1489 O O . THR B 1 41 ? -13.438 -12.367 -13.062 1 48.44 41 THR B O 1
ATOM 1492 N N . ARG B 1 42 ? -15.461 -11.93 -14.008 1 47.84 42 ARG B N 1
ATOM 1493 C CA . ARG B 1 42 ? -14.945 -10.664 -14.516 1 47.84 42 ARG B CA 1
ATOM 1494 C C . ARG B 1 42 ? -14.586 -9.719 -13.367 1 47.84 42 ARG B C 1
ATOM 1496 O O . ARG B 1 42 ? -13.57 -9.023 -13.43 1 47.84 42 ARG B O 1
ATOM 1503 N N . VAL B 1 43 ? -15.555 -9.555 -12.438 1 49.5 43 VAL B N 1
ATOM 1504 C CA . VAL B 1 43 ? -15.328 -8.617 -11.344 1 49.5 43 VAL B CA 1
ATOM 1505 C C . VAL B 1 43 ? -14.148 -9.086 -10.492 1 49.5 43 VAL B C 1
ATOM 1507 O O . VAL B 1 43 ? -13.312 -8.281 -10.078 1 49.5 43 VAL B O 1
ATOM 1510 N N . GLN B 1 44 ? -14.266 -10.383 -10.047 1 51.16 44 GLN B N 1
ATOM 1511 C CA . GLN B 1 44 ? -13.141 -10.93 -9.289 1 51.16 44 GLN B CA 1
ATOM 1512 C C . GLN B 1 44 ? -11.836 -10.812 -10.07 1 51.16 44 GLN B C 1
ATOM 1514 O O . GLN B 1 44 ? -10.789 -10.531 -9.5 1 51.16 44 GLN B O 1
ATOM 1519 N N . GLY B 1 45 ? -11.883 -11.156 -11.398 1 50.78 45 GLY B N 1
ATOM 1520 C CA . GLY B 1 45 ? -10.68 -11.219 -12.219 1 50.78 45 GLY B CA 1
ATOM 1521 C C . GLY B 1 45 ? -9.977 -9.875 -12.344 1 50.78 45 GLY B C 1
ATOM 1522 O O . GLY B 1 45 ? -8.844 -9.805 -12.82 1 50.78 45 GLY B O 1
ATOM 1523 N N . GLN B 1 46 ? -10.75 -8.75 -12.188 1 54.91 46 GLN B N 1
ATOM 1524 C CA . GLN B 1 46 ? -10.242 -7.457 -12.617 1 54.91 46 GLN B CA 1
ATOM 1525 C C . GLN B 1 46 ? -9.352 -6.828 -11.555 1 54.91 46 GLN B C 1
ATOM 1527 O O . GLN B 1 46 ? -8.984 -5.656 -11.648 1 54.91 46 GLN B O 1
ATOM 1532 N N . MET B 1 47 ? -9.039 -7.688 -10.562 1 60.91 47 MET B N 1
ATOM 1533 C CA . MET B 1 47 ? -8.211 -6.996 -9.57 1 60.91 47 MET B CA 1
ATOM 1534 C C . MET B 1 47 ? -7.164 -6.121 -10.258 1 60.91 47 MET B C 1
ATOM 1536 O O . MET B 1 47 ? -6.797 -5.066 -9.742 1 60.91 47 MET B O 1
ATOM 1540 N N . TRP B 1 48 ? -6.766 -6.555 -11.562 1 56.38 48 TRP B N 1
ATOM 1541 C CA . TRP B 1 48 ? -5.648 -5.879 -12.203 1 56.38 48 TRP B CA 1
ATOM 1542 C C . TRP B 1 48 ? -6.121 -5.078 -13.414 1 56.38 48 TRP B C 1
ATOM 1544 O O . TRP B 1 48 ? -5.344 -4.344 -14.023 1 56.38 48 TRP B O 1
ATOM 1554 N N . THR B 1 49 ? -7.227 -5.363 -14.117 1 53.75 49 THR B N 1
ATOM 1555 C CA . THR B 1 49 ? -7.496 -4.723 -15.398 1 53.75 49 THR B CA 1
ATOM 1556 C C . THR B 1 49 ? -7.266 -3.217 -15.305 1 53.75 49 THR B C 1
ATOM 1558 O O . THR B 1 49 ? -6.773 -2.602 -16.25 1 53.75 49 THR B O 1
ATOM 1561 N N . VAL B 1 50 ? -7.938 -2.457 -14.648 1 54.09 50 VAL B N 1
ATOM 1562 C CA . VAL B 1 50 ? -7.836 -1.001 -14.672 1 54.09 50 VAL B CA 1
ATOM 1563 C C . VAL B 1 50 ? -6.406 -0.576 -14.344 1 54.09 50 VAL B C 1
ATOM 1565 O O . VAL B 1 50 ? -6.016 0.565 -14.602 1 54.09 50 VAL B O 1
ATOM 1568 N N . ASP B 1 51 ? -5.637 -1.554 -13.586 1 61.66 51 ASP B N 1
ATOM 1569 C CA . ASP B 1 51 ? -4.988 -1.486 -12.281 1 61.66 51 ASP B CA 1
ATOM 1570 C C . ASP B 1 51 ? -3.506 -1.146 -12.422 1 61.66 51 ASP B C 1
ATOM 1572 O O . ASP B 1 51 ? -2.922 -0.512 -11.547 1 61.66 51 ASP B O 1
ATOM 1576 N N . ASP B 1 52 ? -2.963 -1.237 -13.844 1 76.44 52 ASP B N 1
ATOM 1577 C CA . ASP B 1 52 ? -1.523 -1.084 -13.664 1 76.44 52 ASP B CA 1
ATOM 1578 C C . ASP B 1 52 ? -1.124 0.39 -13.664 1 76.44 52 ASP B C 1
ATOM 1580 O O . ASP B 1 52 ? -0.313 0.817 -12.836 1 76.44 52 ASP B O 1
ATOM 1584 N N . LYS B 1 53 ? -1.861 1.166 -14.703 1 85.38 53 LYS B N 1
ATOM 1585 C CA . LYS B 1 53 ? -1.501 2.58 -14.766 1 85.38 53 LYS B CA 1
ATOM 1586 C C . LYS B 1 53 ? -1.919 3.312 -13.492 1 85.38 53 LYS B C 1
ATOM 1588 O O . LYS B 1 53 ? -1.149 4.105 -12.945 1 85.38 53 LYS B O 1
ATOM 1593 N N . SER B 1 54 ? -3.16 3.094 -13.102 1 90.56 54 SER B N 1
ATOM 1594 C CA . SER B 1 54 ? -3.637 3.752 -11.891 1 90.56 54 SER B CA 1
ATOM 1595 C C . SER B 1 54 ? -2.789 3.369 -10.68 1 90.56 54 SER B C 1
ATOM 1597 O O . SER B 1 54 ? -2.506 4.207 -9.828 1 90.56 54 SER B O 1
ATOM 1599 N N . ARG B 1 55 ? -2.422 2.184 -10.758 1 92.06 55 ARG B N 1
ATOM 1600 C CA . ARG B 1 55 ? -1.524 1.7 -9.711 1 92.06 55 ARG B CA 1
ATOM 1601 C C . ARG B 1 55 ? -0.184 2.426 -9.766 1 92.06 55 ARG B C 1
ATOM 1603 O O . ARG B 1 55 ? 0.326 2.871 -8.734 1 92.06 55 ARG B O 1
ATOM 1610 N N . GLN B 1 56 ? 0.351 2.541 -10.938 1 91.19 56 GLN B N 1
ATOM 1611 C CA . GLN B 1 56 ? 1.618 3.238 -11.133 1 91.19 56 GLN B CA 1
ATOM 1612 C C . GLN B 1 56 ? 1.498 4.711 -10.75 1 91.19 56 GLN B C 1
ATOM 1614 O O . GLN B 1 56 ? 2.432 5.293 -10.195 1 91.19 56 GLN B O 1
ATOM 1619 N N . ASP B 1 57 ? 0.393 5.305 -11.094 1 93.94 57 ASP B N 1
ATOM 1620 C CA . ASP B 1 57 ? 0.143 6.691 -10.711 1 93.94 57 ASP B CA 1
ATOM 1621 C C . ASP B 1 57 ? 0.203 6.859 -9.195 1 93.94 57 ASP B C 1
ATOM 1623 O O . ASP B 1 57 ? 0.821 7.801 -8.695 1 93.94 57 ASP B O 1
ATOM 1627 N N . PHE B 1 58 ? -0.412 5.938 -8.547 1 96.06 58 PHE B N 1
ATOM 1628 C CA . PHE B 1 58 ? -0.428 5.977 -7.09 1 96.06 58 PHE B CA 1
ATOM 1629 C C . PHE B 1 58 ? 0.976 5.789 -6.527 1 96.06 58 PHE B C 1
ATOM 1631 O O . PHE B 1 58 ? 1.399 6.535 -5.641 1 96.06 58 PHE B O 1
ATOM 1638 N N . LEU B 1 59 ? 1.697 4.875 -7.074 1 94.38 59 LEU B N 1
ATOM 1639 C CA . LEU B 1 59 ? 3.014 4.512 -6.559 1 94.38 59 LEU B CA 1
ATOM 1640 C C . LEU B 1 59 ? 4.039 5.598 -6.867 1 94.38 59 LEU B C 1
ATOM 1642 O O . LEU B 1 59 ? 4.996 5.785 -6.113 1 94.38 59 LEU B O 1
ATOM 1646 N N . SER B 1 60 ? 3.816 6.328 -7.848 1 96.12 60 SER B N 1
ATOM 1647 C CA . SER B 1 60 ? 4.828 7.254 -8.352 1 96.12 60 SER B CA 1
ATOM 1648 C C . SER B 1 60 ? 4.703 8.617 -7.68 1 96.12 60 SER B C 1
ATOM 1650 O O . SER B 1 60 ? 5.574 9.477 -7.844 1 96.12 60 SER B O 1
ATOM 1652 N N . LEU B 1 61 ? 3.707 8.828 -6.941 1 97.44 61 LEU B N 1
ATOM 1653 C CA . LEU B 1 61 ? 3.516 10.125 -6.297 1 97.44 61 LEU B CA 1
ATOM 1654 C C . LEU B 1 61 ? 4.629 10.398 -5.293 1 97.44 61 LEU B C 1
ATOM 1656 O O . LEU B 1 61 ? 5.125 9.477 -4.641 1 97.44 61 LEU B O 1
ATOM 1660 N N . ARG B 1 62 ? 4.945 11.672 -5.27 1 97.38 62 ARG B N 1
ATOM 1661 C CA . ARG B 1 62 ? 5.984 12.141 -4.363 1 97.38 62 ARG B CA 1
ATOM 1662 C C . ARG B 1 62 ? 5.574 13.445 -3.688 1 97.38 62 ARG B C 1
ATOM 1664 O O . ARG B 1 62 ? 4.742 14.188 -4.215 1 97.38 62 ARG B O 1
ATOM 1671 N N . TYR B 1 63 ? 6.219 13.617 -2.652 1 96.56 63 TYR B N 1
ATOM 1672 C CA . TYR B 1 63 ? 5.973 14.875 -1.948 1 96.56 63 TYR B CA 1
ATOM 1673 C C . TYR B 1 63 ? 6.723 16.031 -2.604 1 96.56 63 TYR B C 1
ATOM 1675 O O . TYR B 1 63 ? 7.918 15.914 -2.885 1 96.56 63 TYR B O 1
ATOM 1683 N N . ASP B 1 64 ? 6.062 17.094 -2.869 1 94.06 64 ASP B N 1
ATOM 1684 C CA . ASP B 1 64 ? 6.609 18.359 -3.367 1 94.06 64 ASP B CA 1
ATOM 1685 C C . ASP B 1 64 ? 6.484 19.453 -2.322 1 94.06 64 ASP B C 1
ATOM 1687 O O . ASP B 1 64 ? 5.375 19.906 -2.008 1 94.06 64 ASP B O 1
ATOM 1691 N N . THR B 1 65 ? 7.605 19.906 -1.903 1 88.25 65 THR B N 1
ATOM 1692 C CA . THR B 1 65 ? 7.629 20.891 -0.825 1 88.25 65 THR B CA 1
ATOM 1693 C C . THR B 1 65 ? 6.98 22.188 -1.269 1 88.25 65 THR B C 1
ATOM 1695 O O . THR B 1 65 ? 6.445 22.938 -0.444 1 88.25 65 THR B O 1
ATOM 1698 N N . GLN B 1 66 ? 7.035 22.469 -2.492 1 91.75 66 GLN B N 1
ATOM 1699 C CA . GLN B 1 66 ? 6.469 23.703 -3.016 1 91.75 66 GLN B CA 1
ATOM 1700 C C . GLN B 1 66 ? 4.945 23.641 -3.076 1 91.75 66 GLN B C 1
ATOM 1702 O O . GLN B 1 66 ? 4.262 24.641 -2.896 1 91.75 66 GLN B O 1
ATOM 1707 N N . LYS B 1 67 ? 4.332 22.531 -3.357 1 93.94 67 LYS B N 1
ATOM 1708 C CA . LYS B 1 67 ? 2.889 22.344 -3.465 1 93.94 67 LYS B CA 1
ATOM 1709 C C . LYS B 1 67 ? 2.273 22.031 -2.105 1 93.94 67 LYS B C 1
ATOM 1711 O O . LYS B 1 67 ? 1.123 22.375 -1.84 1 93.94 67 LYS B O 1
ATOM 1716 N N . GLY B 1 68 ? 2.986 21.297 -1.283 1 93.25 68 GLY B N 1
ATOM 1717 C CA . GLY B 1 68 ? 2.582 21.094 0.099 1 93.25 68 GLY B CA 1
ATOM 1718 C C . GLY B 1 68 ? 1.836 19.781 0.32 1 93.25 68 GLY B C 1
ATOM 1719 O O . GLY B 1 68 ? 1.633 19.016 -0.619 1 93.25 68 GLY B O 1
ATOM 1720 N N . ALA B 1 69 ? 1.414 19.609 1.513 1 95.94 69 ALA B N 1
ATOM 1721 C CA . ALA B 1 69 ? 0.812 18.359 1.964 1 95.94 69 ALA B CA 1
ATOM 1722 C C . ALA B 1 69 ? -0.604 18.203 1.415 1 95.94 69 ALA B C 1
ATOM 1724 O O . ALA B 1 69 ? -1.055 17.094 1.152 1 95.94 69 ALA B O 1
ATOM 1725 N N . ARG B 1 70 ? -1.317 19.281 1.259 1 96.81 70 ARG B N 1
ATOM 1726 C CA . ARG B 1 70 ? -2.691 19.234 0.771 1 96.81 70 ARG B CA 1
ATOM 1727 C C . ARG B 1 70 ? -2.748 18.672 -0.647 1 96.81 70 ARG B C 1
ATOM 1729 O O . ARG B 1 70 ? -3.559 17.797 -0.943 1 96.81 70 ARG B O 1
ATOM 1736 N N . GLU B 1 71 ? -1.885 19.141 -1.464 1 97.31 71 GLU B N 1
ATOM 1737 C CA . GLU B 1 71 ? -1.826 18.656 -2.836 1 97.31 71 GLU B CA 1
ATOM 1738 C C . GLU B 1 71 ? -1.471 17.172 -2.877 1 97.31 71 GLU B C 1
ATOM 1740 O O . GLU B 1 71 ? -2.098 16.391 -3.602 1 97.31 71 GLU B O 1
ATOM 1745 N N . LEU B 1 72 ? -0.462 16.828 -2.139 1 97.88 72 LEU B N 1
ATOM 1746 C CA . LEU B 1 72 ? -0.054 15.422 -2.072 1 97.88 72 LEU B CA 1
ATOM 1747 C C . LEU B 1 72 ? -1.214 14.539 -1.626 1 97.88 72 LEU B C 1
ATOM 1749 O O . LEU B 1 72 ? -1.521 13.539 -2.275 1 97.88 72 LEU B O 1
ATOM 1753 N N . GLY B 1 73 ? -1.863 14.883 -0.52 1 98.19 73 GLY B N 1
ATOM 1754 C CA . GLY B 1 73 ? -2.941 14.078 0.027 1 98.19 73 GLY B CA 1
ATOM 1755 C C . GLY B 1 73 ? -4.117 13.93 -0.921 1 98.19 73 GLY B C 1
ATOM 1756 O O . GLY B 1 73 ? -4.688 12.844 -1.046 1 98.19 73 GLY B O 1
ATOM 1757 N N . GLN B 1 74 ? -4.496 14.969 -1.586 1 97.81 74 GLN B N 1
ATOM 1758 C CA . GLN B 1 74 ? -5.605 14.945 -2.535 1 97.81 74 GLN B CA 1
ATOM 1759 C C . GLN B 1 74 ? -5.277 14.07 -3.742 1 97.81 74 GLN B C 1
ATOM 1761 O O . GLN B 1 74 ? -6.129 13.312 -4.211 1 97.81 74 GLN B O 1
ATOM 1766 N N . ARG B 1 75 ? -4.078 14.203 -4.234 1 97.81 75 ARG B N 1
ATOM 1767 C CA . ARG B 1 75 ? -3.656 13.391 -5.371 1 97.81 75 ARG B CA 1
ATOM 1768 C C . ARG B 1 75 ? -3.588 11.914 -4.992 1 97.81 75 ARG B C 1
ATOM 1770 O O . ARG B 1 75 ? -3.994 11.047 -5.77 1 97.81 75 ARG B O 1
ATOM 1777 N N . LEU B 1 76 ? -3.094 11.648 -3.814 1 98.12 76 LEU B N 1
ATOM 1778 C CA . LEU B 1 76 ? -3.021 10.266 -3.346 1 98.12 76 LEU B CA 1
ATOM 1779 C C . LEU B 1 76 ? -4.418 9.68 -3.162 1 98.12 76 LEU B C 1
ATOM 1781 O O . LEU B 1 76 ? -4.66 8.523 -3.518 1 98.12 76 LEU B O 1
ATOM 1785 N N . ASP B 1 77 ? -5.277 10.492 -2.627 1 96.56 77 ASP B N 1
ATOM 1786 C CA . ASP B 1 77 ? -6.656 10.062 -2.432 1 96.56 77 ASP B CA 1
ATOM 1787 C C . ASP B 1 77 ? -7.309 9.688 -3.76 1 96.56 77 ASP B C 1
ATOM 1789 O O . ASP B 1 77 ? -7.934 8.633 -3.871 1 96.56 77 ASP B O 1
ATOM 1793 N N . SER B 1 78 ? -7.156 10.523 -4.695 1 96.5 78 SER B N 1
ATOM 1794 C CA . SER B 1 78 ? -7.715 10.281 -6.023 1 96.5 78 SER B CA 1
ATOM 1795 C C . SER B 1 78 ? -7.062 9.07 -6.68 1 96.5 78 SER B C 1
ATOM 1797 O O . SER B 1 78 ? -7.754 8.211 -7.242 1 96.5 78 SER B O 1
ATOM 1799 N N . ALA B 1 79 ? -5.75 9.023 -6.617 1 96.31 79 ALA B N 1
ATOM 1800 C CA . ALA B 1 79 ? -5.02 7.922 -7.242 1 96.31 79 ALA B CA 1
ATOM 1801 C C . ALA B 1 79 ? -5.367 6.59 -6.59 1 96.31 79 ALA B C 1
ATOM 1803 O O . ALA B 1 79 ? -5.484 5.566 -7.27 1 96.31 79 ALA B O 1
ATOM 1804 N N . ALA B 1 80 ? -5.484 6.574 -5.297 1 96.56 80 ALA B N 1
ATOM 1805 C CA . ALA B 1 80 ? -5.844 5.352 -4.586 1 96.56 80 ALA B CA 1
ATOM 1806 C C . ALA B 1 80 ? -7.23 4.867 -4.996 1 96.56 80 ALA B C 1
ATOM 1808 O O . ALA B 1 80 ? -7.441 3.67 -5.203 1 96.56 80 ALA B O 1
ATOM 1809 N N . LYS B 1 81 ? -8.18 5.738 -5.129 1 95.5 81 LYS B N 1
ATOM 1810 C CA . LYS B 1 81 ? -9.531 5.383 -5.547 1 95.5 81 LYS B CA 1
ATOM 1811 C C . LYS B 1 81 ? -9.539 4.77 -6.945 1 95.5 81 LYS B C 1
ATOM 1813 O O . LYS B 1 81 ? -10.266 3.814 -7.207 1 95.5 81 LYS B O 1
ATOM 1818 N N . HIS B 1 82 ? -8.742 5.344 -7.812 1 93.44 82 HIS B N 1
ATOM 1819 C CA . HIS B 1 82 ? -8.648 4.832 -9.18 1 93.44 82 HIS B CA 1
ATOM 1820 C C . HIS B 1 82 ? -7.969 3.469 -9.211 1 93.44 82 HIS B C 1
ATOM 1822 O O . HIS B 1 82 ? -8.336 2.602 -10 1 93.44 82 HIS B O 1
ATOM 1828 N N . TRP B 1 83 ? -7.043 3.307 -8.352 1 93.69 83 TRP B N 1
ATOM 1829 C CA . TRP B 1 83 ? -6.293 2.055 -8.305 1 93.69 83 TRP B CA 1
ATOM 1830 C C . TRP B 1 83 ? -7.109 0.96 -7.621 1 93.69 83 TRP B C 1
ATOM 1832 O O . TRP B 1 83 ? -7.293 -0.124 -8.18 1 93.69 83 TRP B O 1
ATOM 1842 N N . LEU B 1 84 ? -7.699 1.225 -6.48 1 93.88 84 LEU B N 1
ATOM 1843 C CA . LEU B 1 84 ? -8.266 0.187 -5.625 1 93.88 84 LEU B CA 1
ATOM 1844 C C . LEU B 1 84 ? -9.766 0.055 -5.852 1 93.88 84 LEU B C 1
ATOM 1846 O O . LEU B 1 84 ? -10.367 -0.955 -5.48 1 93.88 84 LEU B O 1
ATOM 1850 N N . ARG B 1 85 ? -10.383 1.023 -6.352 1 92.5 85 ARG B N 1
ATOM 1851 C CA . ARG B 1 85 ? -11.781 1.04 -6.766 1 92.5 85 ARG B CA 1
ATOM 1852 C C . ARG B 1 85 ? -12.688 0.494 -5.668 1 92.5 85 ARG B C 1
ATOM 1854 O O . ARG B 1 85 ? -13.453 -0.442 -5.898 1 92.5 85 ARG B O 1
ATOM 1861 N N . PRO B 1 86 ? -12.688 1.213 -4.543 1 93.06 86 PRO B N 1
ATOM 1862 C CA . PRO B 1 86 ? -13.516 0.74 -3.434 1 93.06 86 PRO B CA 1
ATOM 1863 C C . PRO B 1 86 ? -15.008 0.767 -3.758 1 93.06 86 PRO B C 1
ATOM 1865 O O . PRO B 1 86 ? -15.797 0.09 -3.098 1 93.06 86 PRO B O 1
ATOM 1868 N N . ASP B 1 87 ? -15.398 1.475 -4.758 1 92.5 87 ASP B N 1
ATOM 1869 C CA . ASP B 1 87 ? -16.797 1.564 -5.156 1 92.5 87 ASP B CA 1
ATOM 1870 C C . ASP B 1 87 ? -17.25 0.294 -5.875 1 92.5 87 ASP B C 1
ATOM 1872 O O . ASP B 1 87 ? -18.453 0.028 -5.984 1 92.5 87 ASP B O 1
ATOM 1876 N N . LEU B 1 88 ? -16.344 -0.495 -6.348 1 89.19 88 LEU B N 1
ATOM 1877 C CA . LEU B 1 88 ? -16.672 -1.663 -7.16 1 89.19 88 LEU B CA 1
ATOM 1878 C C . LEU B 1 88 ? -16.234 -2.947 -6.461 1 89.19 88 LEU B C 1
ATOM 1880 O O . LEU B 1 88 ? -16.5 -4.047 -6.949 1 89.19 88 LEU B O 1
ATOM 1884 N N . ARG B 1 89 ? -15.586 -2.727 -5.277 1 90.06 89 ARG B N 1
ATOM 1885 C CA . ARG B 1 89 ? -15 -3.877 -4.602 1 90.06 89 ARG B CA 1
ATOM 1886 C C . ARG B 1 89 ? -15.422 -3.926 -3.137 1 90.06 89 ARG B C 1
ATOM 1888 O O . ARG B 1 89 ? -15.781 -2.898 -2.555 1 90.06 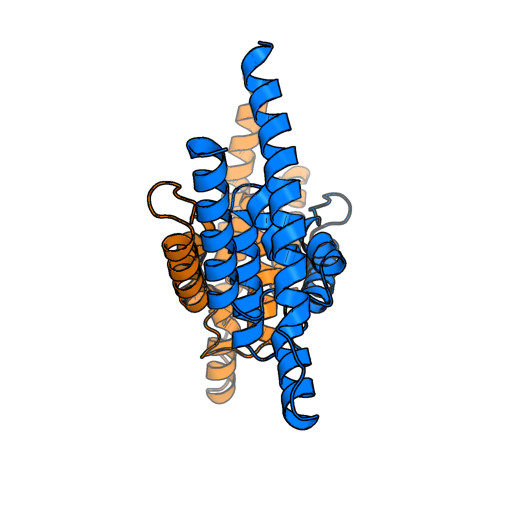89 ARG B O 1
ATOM 1895 N N . THR B 1 90 ? -15.359 -5.195 -2.652 1 93.25 90 THR B N 1
ATOM 1896 C CA . THR B 1 90 ? -15.555 -5.355 -1.215 1 93.25 90 THR B CA 1
ATOM 1897 C C . THR B 1 90 ? -14.273 -5.031 -0.456 1 93.25 90 THR B C 1
ATOM 1899 O O . THR B 1 90 ? -13.203 -4.926 -1.057 1 93.25 90 THR B O 1
ATOM 1902 N N . ALA B 1 91 ? -14.367 -4.91 0.822 1 93.88 91 ALA B N 1
ATOM 1903 C CA . ALA B 1 91 ? -13.211 -4.598 1.658 1 93.88 91 ALA B CA 1
ATOM 1904 C C . ALA B 1 91 ? -12.133 -5.66 1.516 1 93.88 91 ALA B C 1
ATOM 1906 O O . ALA B 1 91 ? -10.945 -5.34 1.401 1 93.88 91 ALA B O 1
ATOM 1907 N N . ALA B 1 92 ? -12.609 -6.93 1.395 1 94.19 92 ALA B N 1
ATOM 1908 C CA . ALA B 1 92 ? -11.672 -8.039 1.265 1 94.19 92 ALA B CA 1
ATOM 1909 C C . ALA B 1 92 ? -10.977 -8.016 -0.093 1 94.19 92 ALA B C 1
ATOM 1911 O O . ALA B 1 92 ? -9.805 -8.375 -0.203 1 94.19 92 ALA B O 1
ATOM 1912 N N . GLN B 1 93 ? -11.641 -7.57 -1.027 1 91.88 93 GLN B N 1
ATOM 1913 C CA . GLN B 1 93 ? -11.078 -7.488 -2.369 1 91.88 93 GLN B CA 1
ATOM 1914 C C . GLN B 1 93 ? -10.055 -6.359 -2.467 1 91.88 93 GLN B C 1
ATOM 1916 O O . GLN B 1 93 ? -9.023 -6.5 -3.129 1 91.88 93 GLN B O 1
ATOM 1921 N N . VAL B 1 94 ? -10.312 -5.25 -1.825 1 94.62 94 VAL B N 1
ATOM 1922 C CA . VAL B 1 94 ? -9.352 -4.152 -1.796 1 94.62 94 VAL B CA 1
ATOM 1923 C C . VAL B 1 94 ? -8.086 -4.594 -1.055 1 94.62 94 VAL B C 1
ATOM 1925 O O . VAL B 1 94 ? -6.973 -4.375 -1.529 1 94.62 94 VAL B O 1
ATOM 1928 N N . GLU B 1 95 ? -8.297 -5.238 0.051 1 95.5 95 GLU B N 1
ATOM 1929 C CA . GLU B 1 95 ? -7.188 -5.789 0.823 1 95.5 95 GLU B CA 1
ATOM 1930 C C . GLU B 1 95 ? -6.352 -6.746 -0.021 1 95.5 95 GLU B C 1
ATOM 1932 O O . GLU B 1 95 ? -5.121 -6.691 0.006 1 95.5 95 GLU B O 1
ATOM 1937 N N . GLN B 1 96 ? -6.992 -7.531 -0.763 1 94.56 96 GLN B N 1
ATOM 1938 C CA . GLN B 1 96 ? -6.301 -8.5 -1.606 1 94.56 96 GLN B CA 1
ATOM 1939 C C . GLN B 1 96 ? -5.5 -7.805 -2.703 1 94.56 96 GLN B C 1
ATOM 1941 O O . GLN B 1 96 ? -4.422 -8.266 -3.076 1 94.56 96 GLN B O 1
ATOM 1946 N N . CYS B 1 97 ? -6.043 -6.715 -3.227 1 92.94 97 CYS B N 1
ATOM 1947 C CA . CYS B 1 97 ? -5.301 -5.941 -4.215 1 92.94 97 CYS B CA 1
ATOM 1948 C C . CYS B 1 97 ? -3.969 -5.465 -3.646 1 92.94 97 CYS B C 1
ATOM 1950 O O . CYS B 1 97 ? -2.936 -5.562 -4.309 1 92.94 97 CYS B O 1
ATOM 1952 N N . VAL B 1 98 ? -3.953 -5.043 -2.453 1 95.5 98 VAL B N 1
ATOM 1953 C CA . VAL B 1 98 ? -2.766 -4.52 -1.786 1 95.5 98 VAL B CA 1
ATOM 1954 C C . VAL B 1 98 ? -1.775 -5.648 -1.524 1 95.5 98 VAL B C 1
ATOM 1956 O O . VAL B 1 98 ? -0.589 -5.531 -1.836 1 95.5 98 VAL B O 1
ATOM 1959 N N . ALA B 1 99 ? -2.256 -6.727 -0.996 1 96.69 99 ALA B N 1
ATOM 1960 C CA . ALA B 1 99 ? -1.409 -7.875 -0.694 1 96.69 99 ALA B CA 1
ATOM 1961 C C . ALA B 1 99 ? -0.766 -8.43 -1.962 1 96.69 99 ALA B C 1
ATOM 1963 O O . ALA B 1 99 ? 0.428 -8.742 -1.976 1 96.69 99 ALA B O 1
ATOM 1964 N N . MET B 1 100 ? -1.544 -8.508 -2.977 1 94.5 100 MET B N 1
ATOM 1965 C CA . MET B 1 100 ? -1.052 -9.047 -4.242 1 94.5 100 MET B CA 1
ATOM 1966 C C . MET B 1 100 ? -0.01 -8.117 -4.859 1 94.5 100 MET B C 1
ATOM 1968 O O . MET B 1 100 ? 1.006 -8.578 -5.379 1 94.5 100 MET B O 1
ATOM 1972 N N . ASP B 1 101 ? -0.293 -6.855 -4.805 1 93.88 101 ASP B N 1
ATOM 1973 C CA . ASP B 1 101 ? 0.671 -5.895 -5.328 1 93.88 101 ASP B CA 1
ATOM 1974 C C . ASP B 1 101 ? 2.018 -6.023 -4.621 1 93.88 101 ASP B C 1
ATOM 1976 O O . ASP B 1 101 ? 3.064 -6.059 -5.266 1 93.88 101 ASP B O 1
ATOM 1980 N N . LYS B 1 102 ? 1.946 -6.105 -3.32 1 96.25 102 LYS B N 1
ATOM 1981 C CA . LYS B 1 102 ? 3.178 -6.281 -2.557 1 96.25 102 LYS B CA 1
ATOM 1982 C C . LYS B 1 102 ? 3.854 -7.605 -2.896 1 96.25 102 LYS B C 1
ATOM 1984 O O . LYS B 1 102 ? 5.078 -7.664 -3.047 1 96.25 102 LYS B O 1
ATOM 1989 N N . PHE B 1 103 ? 3.111 -8.656 -3.041 1 97.25 103 PHE B N 1
ATOM 1990 C CA . PHE B 1 103 ? 3.627 -9.961 -3.424 1 97.25 103 PHE B CA 1
ATOM 1991 C C . PHE B 1 103 ? 4.398 -9.875 -4.734 1 97.25 103 PHE B C 1
ATOM 1993 O O . PHE B 1 103 ? 5.559 -10.281 -4.805 1 97.25 103 PHE B O 1
ATOM 2000 N N . LEU B 1 104 ? 3.826 -9.289 -5.66 1 94.19 104 LEU B N 1
ATOM 2001 C CA . LEU B 1 104 ? 4.41 -9.188 -6.992 1 94.19 104 LEU B CA 1
ATOM 2002 C C . LEU B 1 104 ? 5.668 -8.328 -6.973 1 94.19 104 LEU B C 1
ATOM 2004 O O . LEU B 1 104 ? 6.633 -8.609 -7.688 1 94.19 104 LEU B O 1
ATOM 2008 N N . SER B 1 105 ? 5.648 -7.316 -6.156 1 94.81 105 SER B N 1
ATOM 2009 C CA . SER B 1 105 ? 6.773 -6.391 -6.094 1 94.81 105 SER B CA 1
ATOM 2010 C C . SER B 1 105 ? 7.973 -7.027 -5.402 1 94.81 105 SER B C 1
ATOM 2012 O O . SER B 1 105 ? 9.109 -6.586 -5.594 1 94.81 105 SER B O 1
ATOM 2014 N N . LEU B 1 106 ? 7.77 -8.062 -4.625 1 97.19 106 LEU B N 1
ATOM 2015 C CA . LEU B 1 106 ? 8.844 -8.672 -3.848 1 97.19 106 LEU B CA 1
ATOM 2016 C C . LEU B 1 106 ? 9.445 -9.859 -4.594 1 97.19 106 LEU B C 1
ATOM 2018 O O . LEU B 1 106 ? 10.531 -10.328 -4.246 1 97.19 106 LEU B O 1
ATOM 2022 N N . LEU B 1 107 ? 8.781 -10.359 -5.539 1 95.19 107 LEU B N 1
ATOM 2023 C CA . LEU B 1 107 ? 9.32 -11.422 -6.379 1 95.19 107 LEU B CA 1
ATOM 2024 C C . LEU B 1 107 ? 10.453 -10.898 -7.25 1 95.19 107 LEU B C 1
ATOM 2026 O O . LEU B 1 107 ? 10.539 -9.703 -7.523 1 95.19 107 LEU B O 1
ATOM 2030 N N . PRO B 1 108 ? 11.352 -11.867 -7.625 1 90.06 108 PRO B N 1
ATOM 2031 C CA . PRO B 1 108 ? 12.305 -11.445 -8.648 1 90.06 108 PRO B CA 1
ATOM 2032 C C . PRO B 1 108 ? 11.633 -10.75 -9.828 1 90.06 108 PRO B C 1
ATOM 2034 O O . PRO B 1 108 ? 10.547 -11.148 -10.258 1 90.06 108 PRO B O 1
ATOM 2037 N N . LYS B 1 109 ? 12.211 -9.758 -10.328 1 88.12 109 LYS B N 1
ATOM 2038 C CA . LYS B 1 109 ? 11.609 -8.805 -11.25 1 88.12 109 LYS B CA 1
ATOM 2039 C C . LYS B 1 109 ? 10.898 -9.516 -12.398 1 88.12 109 LYS B C 1
ATOM 2041 O O . LYS B 1 109 ? 9.727 -9.25 -12.672 1 88.12 109 LYS B O 1
ATOM 2046 N N . GLU B 1 110 ? 11.484 -10.438 -13.008 1 83.56 110 GLU B N 1
ATOM 2047 C CA . GLU B 1 110 ? 10.914 -11.109 -14.164 1 83.56 110 GLU B CA 1
ATOM 2048 C C . GLU B 1 110 ? 9.727 -11.977 -13.766 1 83.56 110 GLU B C 1
ATOM 2050 O O . GLU B 1 110 ? 8.734 -12.062 -14.5 1 83.56 110 GLU B O 1
ATOM 2055 N N . ALA B 1 111 ? 9.836 -12.641 -12.68 1 88.81 111 ALA B N 1
ATOM 2056 C CA . ALA B 1 111 ? 8.758 -13.492 -12.18 1 88.81 111 ALA B CA 1
ATOM 2057 C C . ALA B 1 111 ? 7.539 -12.656 -11.797 1 88.81 111 ALA B C 1
ATOM 2059 O O . ALA B 1 111 ? 6.41 -12.977 -12.164 1 88.81 111 ALA B O 1
ATOM 2060 N N . GLY B 1 112 ? 7.816 -11.578 -11.094 1 90.62 112 GLY B N 1
ATOM 2061 C CA . GLY B 1 112 ? 6.738 -10.68 -10.719 1 90.62 112 GLY B CA 1
ATOM 2062 C C . GLY B 1 112 ? 6.004 -10.094 -11.906 1 90.62 112 GLY B C 1
ATOM 2063 O O . GLY B 1 112 ? 4.77 -10.078 -11.938 1 90.62 112 GLY B O 1
ATOM 2064 N N . ALA B 1 113 ? 6.773 -9.656 -12.82 1 86.31 113 ALA B N 1
ATOM 2065 C CA . ALA B 1 113 ? 6.195 -9.078 -14.031 1 86.31 113 ALA B CA 1
ATOM 2066 C C . ALA B 1 113 ? 5.383 -10.117 -14.797 1 86.31 113 ALA B C 1
ATOM 2068 O O . ALA B 1 113 ? 4.324 -9.805 -15.344 1 86.31 113 ALA B O 1
ATOM 2069 N N . TRP B 1 114 ? 5.871 -11.234 -14.914 1 86.88 114 TRP B N 1
ATOM 2070 C CA . TRP B 1 114 ? 5.18 -12.312 -15.617 1 86.88 114 TRP B CA 1
ATOM 2071 C C . TRP B 1 114 ? 3.855 -12.641 -14.938 1 86.88 114 TRP B C 1
ATOM 2073 O O . TRP B 1 114 ? 2.822 -12.75 -15.602 1 86.88 114 TRP B O 1
ATOM 2083 N N . VAL B 1 115 ? 3.893 -12.875 -13.688 1 89.94 115 VAL B N 1
ATOM 2084 C CA . VAL B 1 115 ? 2.676 -13.203 -12.953 1 89.94 115 VAL B CA 1
ATOM 2085 C C . VAL B 1 115 ? 1.651 -12.086 -13.117 1 89.94 115 VAL B C 1
ATOM 2087 O O . VAL B 1 115 ? 0.462 -12.344 -13.312 1 89.94 115 VAL B O 1
ATOM 2090 N N . GLN B 1 116 ? 2.148 -10.875 -13.023 1 88.81 116 GLN B N 1
ATOM 2091 C CA . GLN B 1 116 ? 1.272 -9.719 -13.195 1 88.81 116 GLN B CA 1
ATOM 2092 C C . GLN B 1 116 ? 0.558 -9.758 -14.539 1 88.81 116 GLN B C 1
ATOM 2094 O O . GLN B 1 116 ? -0.637 -9.469 -14.625 1 88.81 116 GLN B O 1
ATOM 2099 N N . LYS B 1 117 ? 1.276 -10.086 -15.516 1 83.19 117 LYS B N 1
ATOM 2100 C CA . LYS B 1 117 ? 0.729 -10.125 -16.875 1 83.19 117 LYS B CA 1
ATOM 2101 C C . LYS B 1 117 ? -0.344 -11.203 -16.984 1 83.19 117 LYS B C 1
ATOM 2103 O O . LYS B 1 117 ? -1.263 -11.086 -17.797 1 83.19 117 LYS B O 1
ATOM 2108 N N . GLN B 1 118 ? -0.285 -12.25 -16.188 1 81.75 118 GLN B N 1
ATOM 2109 C CA . GLN B 1 118 ? -1.251 -13.344 -16.219 1 81.75 118 GLN B CA 1
ATOM 2110 C C . GLN B 1 118 ? -2.547 -12.961 -15.516 1 81.75 118 GLN B C 1
ATOM 2112 O O . GLN B 1 118 ? -3.551 -13.672 -15.617 1 81.75 118 GLN B O 1
ATOM 2117 N N . GLN B 1 119 ? -2.496 -11.891 -14.773 1 83.56 119 GLN B N 1
ATOM 2118 C CA . GLN B 1 119 ? -3.678 -11.336 -14.109 1 83.56 119 GLN B CA 1
ATOM 2119 C C . GLN B 1 119 ? -4.305 -12.367 -13.172 1 83.56 119 GLN B C 1
ATOM 2121 O O . GLN B 1 119 ? -5.469 -12.742 -13.336 1 83.56 119 GLN B O 1
ATOM 2126 N N . PRO B 1 120 ? -3.602 -12.672 -12.133 1 88.75 120 PRO B N 1
ATOM 2127 C CA . PRO B 1 120 ? -4.156 -13.625 -11.172 1 88.75 120 PRO B CA 1
ATOM 2128 C C . PRO B 1 120 ? -5.434 -13.125 -10.508 1 88.75 120 PRO B C 1
ATOM 2130 O O . PRO B 1 120 ? -5.559 -11.93 -10.219 1 88.75 120 PRO B O 1
ATOM 2133 N N . ARG B 1 121 ? -6.355 -14.078 -10.242 1 84.19 121 ARG B N 1
ATOM 2134 C CA . ARG B 1 121 ? -7.648 -13.727 -9.664 1 84.19 121 ARG B CA 1
ATOM 2135 C C . ARG B 1 121 ? -7.535 -13.492 -8.164 1 84.19 121 ARG B C 1
ATOM 2137 O O . ARG B 1 121 ? -8.359 -12.789 -7.574 1 84.19 121 ARG B O 1
ATOM 2144 N N . ASP B 1 122 ? -6.602 -14.148 -7.578 1 88.06 122 ASP B N 1
ATOM 2145 C CA . ASP B 1 122 ? -6.391 -14.047 -6.137 1 88.06 122 ASP B CA 1
ATOM 2146 C C . ASP B 1 122 ? -4.961 -14.438 -5.766 1 88.06 122 ASP B C 1
ATOM 2148 O O . ASP B 1 122 ? -4.16 -14.789 -6.633 1 88.06 122 ASP B O 1
ATOM 2152 N N . MET B 1 123 ? -4.695 -14.398 -4.535 1 93.38 123 MET B N 1
ATOM 2153 C CA . MET B 1 123 ? -3.336 -14.641 -4.051 1 93.38 123 MET B CA 1
ATOM 2154 C C . MET B 1 123 ? -2.908 -16.078 -4.328 1 93.38 123 MET B C 1
ATOM 2156 O O . MET B 1 123 ? -1.758 -16.328 -4.695 1 93.38 123 MET B O 1
ATOM 2160 N N . GLU B 1 124 ? -3.848 -17.031 -4.176 1 93.5 124 GLU B N 1
ATOM 2161 C CA . GLU B 1 124 ? -3.51 -18.422 -4.395 1 93.5 124 GLU B CA 1
ATOM 2162 C C . GLU B 1 124 ? -3.094 -18.672 -5.844 1 93.5 124 GLU B C 1
ATOM 2164 O O . GLU B 1 124 ? -2.148 -19.422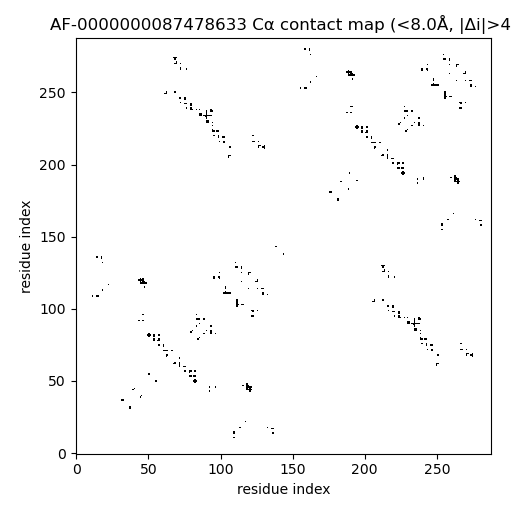 -6.102 1 93.5 124 GLU B O 1
ATOM 2169 N N . GLU B 1 125 ? -3.779 -18.062 -6.68 1 92.31 125 GLU B N 1
ATOM 2170 C CA . GLU B 1 125 ? -3.432 -18.203 -8.094 1 92.31 125 GLU B CA 1
ATOM 2171 C C . GLU B 1 125 ? -2.09 -17.547 -8.398 1 92.31 125 GLU B C 1
ATOM 2173 O O . GLU B 1 125 ? -1.28 -18.078 -9.148 1 92.31 125 GLU B O 1
ATOM 2178 N N . ALA B 1 126 ? -1.837 -16.391 -7.832 1 93.88 126 ALA B N 1
ATOM 2179 C CA . ALA B 1 126 ? -0.555 -15.711 -8.008 1 93.88 126 ALA B CA 1
ATOM 2180 C C . ALA B 1 126 ? 0.597 -16.578 -7.508 1 93.88 126 ALA B C 1
ATOM 2182 O O . ALA B 1 126 ? 1.618 -16.719 -8.188 1 93.88 126 ALA B O 1
ATOM 2183 N N . ILE B 1 127 ? 0.396 -17.188 -6.391 1 96 127 ILE B N 1
ATOM 2184 C CA . ILE B 1 127 ? 1.38 -18.078 -5.793 1 96 127 ILE B CA 1
ATOM 2185 C C . ILE B 1 127 ? 1.648 -19.25 -6.738 1 96 127 ILE B C 1
ATOM 2187 O O . ILE B 1 127 ? 2.803 -19.562 -7.047 1 96 127 ILE B O 1
ATOM 2191 N N . SER B 1 128 ? 0.59 -19.844 -7.145 1 94.75 128 SER B N 1
ATOM 2192 C CA . SER B 1 128 ? 0.707 -21 -8.023 1 94.75 128 SER B CA 1
ATOM 2193 C C . SER B 1 128 ? 1.459 -20.656 -9.305 1 94.75 128 SER B C 1
ATOM 2195 O O . SER B 1 128 ? 2.303 -21.422 -9.766 1 94.75 128 SER B O 1
ATOM 2197 N N . MET B 1 129 ? 1.175 -19.516 -9.82 1 89.94 129 MET B N 1
ATOM 2198 C CA . MET B 1 129 ? 1.832 -19.031 -11.031 1 89.94 129 MET B CA 1
ATOM 2199 C C . MET B 1 129 ? 3.318 -18.797 -10.789 1 89.94 129 MET B C 1
ATOM 2201 O O . MET B 1 129 ? 4.156 -19.188 -11.617 1 89.94 129 MET B O 1
ATOM 2205 N N . ALA B 1 130 ? 3.646 -18.188 -9.711 1 94.06 130 ALA B N 1
ATOM 2206 C CA . ALA B 1 130 ? 5.039 -17.938 -9.359 1 94.06 130 ALA B CA 1
ATOM 2207 C C . ALA B 1 130 ? 5.805 -19.234 -9.156 1 94.06 130 ALA B C 1
ATOM 2209 O O . ALA B 1 130 ? 6.945 -19.375 -9.609 1 94.06 130 ALA B O 1
ATOM 2210 N N . GLU B 1 131 ? 5.191 -20.156 -8.508 1 91.69 131 GLU B N 1
ATOM 2211 C CA . GLU B 1 131 ? 5.816 -21.469 -8.266 1 91.69 131 GLU B CA 1
ATOM 2212 C C . GLU B 1 131 ? 6.039 -22.219 -9.578 1 91.69 131 GLU B C 1
ATOM 2214 O O . GLU B 1 131 ? 7.066 -22.875 -9.758 1 91.69 131 GLU B O 1
ATOM 2219 N N . HIS B 1 132 ? 5.055 -22.172 -10.383 1 87.69 132 HIS B N 1
ATOM 2220 C CA . HIS B 1 132 ? 5.188 -22.781 -11.695 1 87.69 132 HIS B CA 1
ATOM 2221 C C . HIS B 1 132 ? 6.391 -22.219 -12.445 1 87.69 132 HIS B C 1
ATOM 2223 O O . HIS B 1 132 ? 7.141 -22.984 -13.07 1 87.69 132 HIS B O 1
ATOM 2229 N N . LEU B 1 133 ? 6.562 -20.953 -12.414 1 84.38 133 LEU B N 1
ATOM 2230 C CA . LEU B 1 133 ? 7.695 -20.297 -13.062 1 84.38 133 LEU B CA 1
ATOM 2231 C C . LEU B 1 133 ? 9.016 -20.781 -12.461 1 84.38 133 LEU B C 1
ATOM 2233 O O . LEU B 1 133 ? 9.992 -21 -13.18 1 84.38 133 LEU B O 1
ATOM 2237 N N . SER B 1 134 ? 9.094 -20.828 -11.164 1 82.44 134 SER B N 1
ATOM 2238 C CA . SER B 1 134 ? 10.305 -21.25 -10.469 1 82.44 134 SER B CA 1
ATOM 2239 C C . SER B 1 134 ? 10.68 -22.688 -10.844 1 82.44 134 SER B C 1
ATOM 2241 O O . SER B 1 134 ? 11.859 -22.984 -11.031 1 82.44 134 SER B O 1
ATOM 2243 N N . ILE B 1 135 ? 9.688 -23.547 -10.992 1 75.19 135 ILE B N 1
ATOM 2244 C CA . ILE B 1 135 ? 9.914 -24.922 -11.375 1 75.19 135 ILE B CA 1
ATOM 2245 C C . ILE B 1 135 ? 10.422 -24.984 -12.82 1 75.19 135 ILE B C 1
ATOM 2247 O O . ILE B 1 135 ? 11.383 -25.703 -13.117 1 75.19 135 ILE B O 1
ATOM 2251 N N . SER B 1 136 ? 9.797 -24.234 -13.547 1 75.81 136 SER B N 1
ATOM 2252 C CA . SER B 1 136 ? 10.188 -24.203 -14.953 1 75.81 136 SER B CA 1
ATOM 2253 C C . SER B 1 136 ? 11.594 -23.625 -15.133 1 75.81 136 SER B C 1
ATOM 2255 O O . SER B 1 136 ? 12.367 -24.109 -15.953 1 75.81 136 SER B O 1
ATOM 2257 N N . ALA B 1 137 ? 11.867 -22.594 -14.398 1 69.88 137 ALA B N 1
ATOM 2258 C CA . ALA B 1 137 ? 13.195 -22 -14.453 1 69.88 137 ALA B CA 1
ATOM 2259 C C . ALA B 1 137 ? 14.258 -23 -13.984 1 69.88 137 ALA B C 1
ATOM 2261 O O . ALA B 1 137 ? 15.328 -23.094 -14.586 1 69.88 137 ALA B O 1
ATOM 2262 N N . TRP B 1 138 ? 14 -23.578 -12.945 1 67.12 138 TRP B N 1
ATOM 2263 C CA . TRP B 1 138 ? 14.906 -24.578 -12.391 1 67.12 138 TRP B CA 1
ATOM 2264 C C . TRP B 1 138 ? 15.141 -25.719 -13.391 1 67.12 138 TRP B C 1
ATOM 2266 O O . TRP B 1 138 ? 16.281 -26.141 -13.609 1 67.12 138 TRP B O 1
ATOM 2276 N N . ARG B 1 139 ? 14.109 -26.203 -14.016 1 68.06 139 ARG B N 1
ATOM 2277 C CA . ARG B 1 139 ? 14.211 -27.266 -15.008 1 68.06 139 ARG B CA 1
ATOM 2278 C C . ARG B 1 139 ? 15.062 -26.828 -16.188 1 68.06 139 ARG B C 1
ATOM 2280 O O . ARG B 1 139 ? 15.867 -27.609 -16.703 1 68.06 139 ARG B O 1
ATOM 2287 N N . PHE B 1 140 ? 14.844 -25.656 -16.531 1 64.94 140 PHE B N 1
ATOM 2288 C CA . PHE B 1 140 ? 15.617 -25.125 -17.641 1 64.94 140 PHE B CA 1
ATOM 2289 C C . PHE B 1 140 ? 17.094 -25.031 -17.281 1 64.94 140 PHE B C 1
ATOM 2291 O O . PHE B 1 140 ? 17.969 -25.344 -18.094 1 64.94 140 PHE B O 1
ATOM 2298 N N . LEU B 1 141 ? 17.406 -24.641 -16.172 1 66.12 141 LEU B N 1
ATOM 2299 C CA . LEU B 1 141 ? 18.781 -24.484 -15.727 1 66.12 141 LEU B CA 1
ATOM 2300 C C . LEU B 1 141 ? 19.453 -25.844 -15.562 1 66.12 141 LEU B C 1
ATOM 2302 O O . LEU B 1 141 ? 20.656 -25.984 -15.789 1 66.12 141 LEU B O 1
ATOM 2306 N N . THR B 1 142 ? 18.688 -26.734 -15.203 1 69.62 142 THR B N 1
ATOM 2307 C CA . THR B 1 142 ? 19.266 -28.047 -14.93 1 69.62 142 THR B CA 1
ATOM 2308 C C . THR B 1 142 ? 19.281 -28.906 -16.188 1 69.62 142 THR B C 1
ATOM 2310 O O . THR B 1 142 ? 20.234 -29.641 -16.438 1 69.62 142 THR B O 1
ATOM 2313 N N . TRP B 1 143 ? 18.172 -28.906 -16.844 1 70.19 143 TRP B N 1
ATOM 2314 C CA . TRP B 1 143 ? 18.047 -29.812 -17.969 1 70.19 143 TRP B CA 1
ATOM 2315 C C . TRP B 1 143 ? 18.234 -29.078 -19.297 1 70.19 143 TRP B C 1
ATOM 2317 O O . TRP B 1 143 ? 18.438 -29.688 -20.344 1 70.19 143 TRP B O 1
ATOM 2327 N N . GLY B 1 144 ? 18.094 -27.828 -19.203 1 56.28 144 GLY B N 1
ATOM 2328 C CA . GLY B 1 144 ? 18.266 -27.094 -20.438 1 56.28 144 GLY B CA 1
ATOM 2329 C C . GLY B 1 144 ? 19.703 -26.688 -20.703 1 56.28 144 GLY B C 1
ATOM 2330 O O . GLY B 1 144 ? 20.547 -26.75 -19.797 1 56.28 144 GLY B O 1
#

InterPro domains:
  IPR003309 SCAN domain [PF02023] (52-134)
  IPR003309 SCAN domain [PS50804] (55-133)
  IPR003309 SCAN domain [SM00431] (51-144)
  IPR038269 SCAN domain superfamily [G3DSA:1.10.4020.10] (48-136)
  IPR050916 SCAN domain and C2H2-type zinc finger [PTHR45935] (49-136)

Solvent-accessible surface area (backbone atoms only — not comparable to full-atom values): 15472 Å² total; per-residue (Å²): 131,66,68,68,58,52,55,51,52,52,48,50,50,50,50,46,53,52,50,53,54,52,54,56,51,53,65,65,66,62,65,81,69,65,74,75,60,40,56,53,44,49,62,52,31,33,70,47,64,78,32,54,64,33,38,47,54,41,69,65,60,65,68,44,85,88,70,32,50,56,53,42,45,53,50,34,47,53,26,35,45,60,36,52,32,35,89,83,36,52,17,58,54,37,48,46,46,54,30,43,51,52,47,36,68,48,36,62,68,70,57,18,53,49,42,57,72,68,38,42,58,44,64,70,50,39,26,52,48,45,46,50,50,53,52,50,50,52,47,40,67,70,74,89,136,65,70,67,60,52,54,54,53,51,49,52,52,50,50,46,52,52,50,54,53,52,57,57,52,52,66,66,66,63,65,81,71,66,75,78,60,40,56,55,43,49,61,49,34,36,63,47,71,76,18,61,63,31,36,47,55,42,70,65,62,68,66,44,84,88,70,35,50,56,53,42,44,53,50,35,49,53,24,36,45,61,30,53,32,35,91,83,35,51,16,58,52,36,48,46,46,52,31,42,50,52,46,38,69,48,36,62,67,68,58,18,52,51,42,57,72,69,42,46,60,45,63,68,50,40,27,51,49,45,46,50,49,53,50,51,50,50,46,39,67,69,75,88

Radius of gyration: 22.91 Å; Cα contacts (8 Å, |Δi|>4): 270; chains: 2; bounding box: 57×64×49 Å

Foldseek 3Di:
DPPPVVVVVVLLVVLVVVLVVVLVVVVVPPPPDDPVVVVVCCLLLPLPVPDPVLVVQLVVQDDDVVVDDVVSVVSNVVSLCRNQVCVSDPPVSSVQSVVLVVVLVPDDVSLSVSLSVSRDSGDVRSVVSSVVSVVVSVCVVVVD/DPDPVVVVVVLLVVLVVVLVVVLVVVVVPPPPDDPVVVVVCVLLLVLPVLADVLVVQLVVQDDDVVVDDVVSVVSNVVSLCSHQVCVSDPPVSSVQSVVLVVVLVPDDVSLSVSLSVSRDSGDVRSVVSSVVSVVVSVCVVVVD

Nearest PDB structures (foldseek):
  3lhr-assembly1_A  TM=8.723E-01  e=9.804E-04  Homo sapiens
  4e6s-assembly1_A-2  TM=8.658E-01  e=1.216E-03  Mus musculus
  4bhx-assembly1_A  TM=8.650E-01  e=6.101E-03  Homo sapiens
  2fi2-assembly1_A  TM=6.981E-01  e=9.898E-03  Homo sapiens
  2fi2-assembly1_B  TM=7.243E-01  e=1.442E-02  Homo sapiens